Protein AF-A0A0C2FHH3-F1 (afdb_monomer_lite)

Structure (mmCIF, N/CA/C/O backbone):
data_AF-A0A0C2FHH3-F1
#
_entry.id   AF-A0A0C2FHH3-F1
#
loop_
_atom_site.group_PDB
_atom_site.id
_atom_site.type_symbol
_atom_site.label_atom_id
_atom_site.label_alt_id
_atom_site.label_comp_id
_atom_site.label_asym_id
_atom_site.label_entity_id
_atom_site.label_seq_id
_atom_site.pdbx_PDB_ins_code
_atom_site.Cartn_x
_atom_site.Cartn_y
_atom_site.Cartn_z
_atom_site.occupancy
_atom_site.B_iso_or_equiv
_atom_site.auth_seq_id
_atom_site.auth_comp_id
_atom_site.auth_asym_id
_atom_site.auth_atom_id
_atom_site.pdbx_PDB_model_num
ATOM 1 N N . ALA A 1 1 ? -2.460 -7.666 -17.125 1.00 63.12 1 ALA A N 1
ATOM 2 C CA . ALA A 1 1 ? -2.654 -6.306 -17.675 1.00 63.12 1 ALA A CA 1
ATOM 3 C C . ALA A 1 1 ? -3.692 -5.493 -16.889 1.00 63.12 1 ALA A C 1
ATOM 5 O O . ALA A 1 1 ? -3.310 -4.501 -16.282 1.00 63.12 1 ALA A O 1
ATOM 6 N N . GLU A 1 2 ? -4.967 -5.905 -16.831 1.00 76.31 2 GLU A N 1
ATOM 7 C CA . GLU A 1 2 ? -6.046 -5.117 -16.193 1.00 76.31 2 GLU A CA 1
ATOM 8 C C . GLU A 1 2 ? -5.811 -4.835 -14.695 1.00 76.31 2 GLU A C 1
ATOM 10 O O . GLU A 1 2 ? -5.775 -3.676 -14.295 1.00 76.31 2 GLU A O 1
ATOM 15 N N . ARG A 1 3 ? -5.520 -5.860 -13.879 1.00 78.50 3 ARG A N 1
ATOM 16 C CA . ARG A 1 3 ? -5.240 -5.684 -12.435 1.00 78.50 3 ARG A CA 1
ATOM 17 C C . ARG A 1 3 ? -4.043 -4.775 -12.152 1.00 78.50 3 ARG A C 1
ATOM 19 O O . ARG A 1 3 ? -4.107 -3.924 -11.272 1.00 78.50 3 ARG A O 1
ATOM 26 N N . THR A 1 4 ? -2.960 -4.931 -12.910 1.00 84.81 4 THR A N 1
ATOM 27 C CA . THR A 1 4 ? -1.774 -4.068 -12.816 1.00 84.81 4 THR A CA 1
ATOM 28 C C . THR A 1 4 ? -2.134 -2.607 -13.089 1.00 84.81 4 THR A C 1
ATOM 30 O O . THR A 1 4 ? -1.687 -1.713 -12.372 1.00 84.81 4 THR A O 1
ATOM 33 N N . SER A 1 5 ? -2.995 -2.368 -14.084 1.00 85.69 5 SER A N 1
ATOM 34 C CA . SER A 1 5 ? -3.532 -1.039 -14.380 1.00 85.69 5 SER A CA 1
ATOM 35 C C . SER A 1 5 ? -4.380 -0.500 -13.227 1.00 85.69 5 SER A C 1
ATOM 37 O O . SER A 1 5 ? -4.249 0.672 -12.871 1.00 85.69 5 SER A O 1
ATOM 39 N N . THR A 1 6 ? -5.212 -1.337 -12.600 1.00 90.75 6 THR A N 1
ATOM 40 C CA . THR A 1 6 ? -6.004 -0.955 -11.422 1.00 90.75 6 THR A CA 1
ATOM 41 C C . THR A 1 6 ? -5.113 -0.550 -10.249 1.00 90.75 6 THR A C 1
ATOM 43 O O . THR A 1 6 ? -5.300 0.536 -9.708 1.00 90.75 6 THR A O 1
ATOM 46 N N . LEU A 1 7 ? -4.115 -1.365 -9.888 1.00 93.94 7 LEU A N 1
ATOM 47 C CA . LEU A 1 7 ? -3.196 -1.065 -8.780 1.00 93.94 7 LEU A CA 1
ATOM 48 C C . LEU A 1 7 ? -2.422 0.230 -9.019 1.00 93.94 7 LEU A C 1
ATOM 50 O O . LEU A 1 7 ? -2.332 1.071 -8.128 1.00 93.94 7 LEU A O 1
ATOM 54 N N . LYS A 1 8 ? -1.921 0.426 -10.243 1.00 94.12 8 LYS A N 1
ATOM 55 C CA . LYS A 1 8 ? -1.264 1.677 -10.619 1.00 94.12 8 LYS A CA 1
ATOM 56 C C . LYS A 1 8 ? -2.208 2.871 -10.486 1.00 94.12 8 LYS A C 1
ATOM 58 O O . LYS A 1 8 ? -1.829 3.879 -9.908 1.00 94.12 8 LYS A O 1
ATOM 63 N N . THR A 1 9 ? -3.448 2.738 -10.951 1.00 94.81 9 THR A N 1
ATOM 64 C CA . THR A 1 9 ? -4.459 3.799 -10.830 1.00 94.81 9 THR A CA 1
ATOM 65 C C . THR A 1 9 ? -4.748 4.139 -9.365 1.00 94.81 9 THR A C 1
ATOM 67 O O . THR A 1 9 ? -4.950 5.305 -9.031 1.00 94.81 9 THR A O 1
ATOM 70 N N . VAL A 1 10 ? -4.767 3.142 -8.473 1.00 95.62 10 VAL A N 1
ATOM 71 C CA . VAL A 1 10 ? -4.926 3.363 -7.029 1.00 95.62 10 VAL A CA 1
ATOM 72 C C . VAL A 1 10 ? -3.739 4.145 -6.460 1.00 95.62 10 VAL A C 1
ATOM 74 O O . VAL A 1 10 ? -3.964 5.137 -5.769 1.00 95.62 10 VAL A O 1
ATOM 77 N N . GLU A 1 11 ? -2.502 3.764 -6.788 1.00 95.25 11 GLU A N 1
ATOM 78 C CA . GLU A 1 11 ? -1.300 4.498 -6.361 1.00 95.25 11 GLU A CA 1
ATOM 79 C C . GLU A 1 11 ? -1.257 5.928 -6.915 1.00 95.25 11 GLU A C 1
ATOM 81 O O . GLU A 1 11 ? -0.958 6.863 -6.176 1.00 95.25 11 GLU A O 1
ATOM 86 N N . ASP A 1 12 ? -1.634 6.131 -8.180 1.00 94.06 12 ASP A N 1
ATOM 87 C CA . ASP A 1 12 ? -1.688 7.458 -8.804 1.00 94.06 12 ASP A CA 1
ATOM 88 C C . ASP A 1 12 ? -2.724 8.363 -8.102 1.00 94.06 12 ASP A C 1
ATOM 90 O O . ASP A 1 12 ? -2.480 9.549 -7.860 1.00 94.06 12 ASP A O 1
ATOM 94 N N . ARG A 1 13 ? -3.884 7.808 -7.715 1.00 95.12 13 ARG A N 1
ATOM 95 C CA . ARG A 1 13 ? -4.902 8.527 -6.923 1.00 95.12 13 ARG A CA 1
ATOM 96 C C . ARG A 1 13 ? -4.419 8.811 -5.508 1.00 95.12 13 ARG A C 1
ATOM 98 O O . ARG A 1 13 ? -4.682 9.896 -4.993 1.00 95.12 13 ARG A O 1
ATOM 105 N N . LEU A 1 14 ? -3.721 7.865 -4.885 1.00 94.81 14 LEU A N 1
ATOM 106 C CA . LEU A 1 14 ? -3.147 8.043 -3.556 1.00 94.81 14 LEU A CA 1
ATOM 107 C C . LEU A 1 14 ? -2.087 9.151 -3.564 1.00 94.81 14 LEU A C 1
ATOM 109 O O . LEU A 1 14 ? -2.093 10.004 -2.682 1.00 94.81 14 LEU A O 1
ATOM 113 N N . ASP A 1 15 ? -1.219 9.183 -4.576 1.00 92.56 15 ASP A N 1
ATOM 114 C CA . ASP A 1 15 ? -0.215 10.234 -4.754 1.00 92.56 15 ASP A CA 1
ATOM 115 C C . ASP A 1 15 ? -0.856 11.604 -5.003 1.00 92.56 15 ASP A C 1
ATOM 117 O O . ASP A 1 15 ? -0.445 12.598 -4.402 1.00 92.56 15 ASP A O 1
ATOM 121 N N . 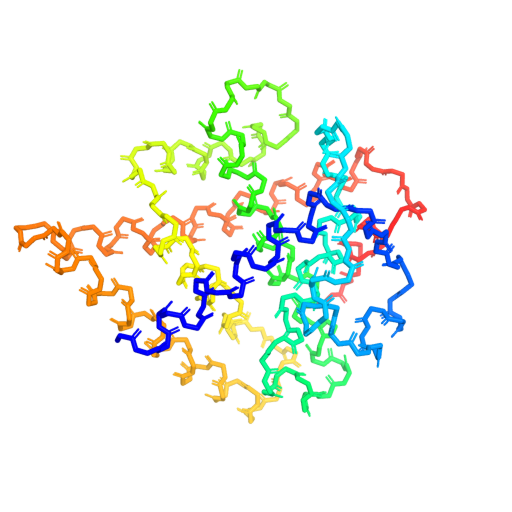ARG A 1 16 ? -1.939 11.659 -5.791 1.00 92.25 16 ARG A N 1
ATOM 122 C CA . ARG A 1 16 ? -2.747 12.878 -5.947 1.00 92.25 16 ARG A CA 1
ATOM 123 C C . ARG A 1 16 ? -3.299 13.360 -4.609 1.00 92.25 16 ARG A C 1
ATOM 125 O O . ARG A 1 16 ? -3.120 14.526 -4.273 1.00 92.25 16 ARG A O 1
ATOM 132 N N . VAL A 1 17 ? -3.950 12.480 -3.846 1.00 93.56 17 VAL A N 1
ATOM 133 C CA . VAL A 1 17 ? -4.554 12.832 -2.552 1.00 93.56 17 VAL A CA 1
ATOM 134 C C . VAL A 1 17 ? -3.487 13.267 -1.543 1.00 93.56 17 VAL A C 1
ATOM 136 O O . VAL A 1 17 ? -3.681 14.276 -0.864 1.00 93.56 17 VAL A O 1
ATOM 139 N N . ARG A 1 18 ? -2.335 12.589 -1.498 1.00 92.56 18 ARG A N 1
ATOM 140 C CA . ARG A 1 18 ? -1.186 12.952 -0.649 1.00 92.56 18 ARG A CA 1
ATOM 141 C C . ARG A 1 18 ? -0.698 14.379 -0.913 1.00 92.56 18 ARG A C 1
ATOM 143 O O . ARG A 1 18 ? -0.398 15.113 0.023 1.00 92.56 18 ARG A O 1
ATOM 150 N N . ASN A 1 19 ? -0.683 14.792 -2.178 1.00 90.88 19 ASN A N 1
ATOM 151 C CA . ASN A 1 19 ? -0.237 16.118 -2.612 1.00 90.88 19 ASN A CA 1
ATOM 152 C C . ASN A 1 19 ? -1.383 17.149 -2.724 1.00 90.88 19 ASN A C 1
ATOM 154 O O . ASN A 1 19 ? -1.244 18.177 -3.394 1.00 90.88 19 ASN A O 1
ATOM 158 N N . SER A 1 20 ? -2.524 16.894 -2.077 1.00 91.94 20 SER A N 1
ATOM 159 C CA . SER A 1 20 ? -3.736 17.716 -2.176 1.00 91.94 20 SER A CA 1
ATOM 160 C C . SER A 1 20 ? -4.150 18.347 -0.848 1.00 91.94 20 SER A C 1
ATOM 162 O O . SER A 1 20 ? -3.601 18.046 0.206 1.00 91.94 20 SER A O 1
ATOM 164 N N . THR A 1 21 ? -5.150 19.222 -0.871 1.00 90.50 21 THR A N 1
ATOM 165 C CA . THR A 1 21 ? -5.761 19.856 0.307 1.00 90.50 21 THR A CA 1
ATOM 166 C C . THR A 1 21 ? -6.479 18.884 1.244 1.00 90.50 21 THR A C 1
ATOM 168 O O . THR A 1 21 ? -6.967 19.310 2.290 1.00 90.50 21 THR A O 1
ATOM 171 N N . TYR A 1 22 ? -6.520 17.588 0.922 1.00 90.44 22 TYR A N 1
ATOM 172 C CA . TYR A 1 22 ? -7.003 16.564 1.837 1.00 90.44 22 TYR A CA 1
ATOM 173 C C . TYR A 1 22 ? -6.226 16.580 3.159 1.00 90.44 22 TYR A C 1
ATOM 175 O O . TYR A 1 22 ? -4.995 16.629 3.178 1.00 90.44 22 TYR A O 1
ATOM 183 N N . LEU A 1 23 ? -6.967 16.522 4.264 1.00 88.88 23 LEU A N 1
ATOM 184 C CA . LEU A 1 23 ? -6.441 16.343 5.611 1.00 88.88 23 LEU A CA 1
ATOM 185 C C . LEU A 1 23 ? -7.004 15.026 6.153 1.00 88.88 23 LEU A C 1
ATOM 187 O O . LEU A 1 23 ? -8.217 14.946 6.379 1.00 88.88 23 LEU A O 1
ATOM 191 N N . PRO A 1 24 ? -6.171 13.985 6.319 1.00 88.25 24 PRO A N 1
ATOM 192 C CA . PRO A 1 24 ? -6.648 12.712 6.825 1.00 88.25 24 PRO A CA 1
ATOM 193 C C . PRO A 1 24 ? -7.158 12.843 8.258 1.00 88.25 24 PRO A C 1
ATOM 195 O O . PRO A 1 24 ? -6.596 13.561 9.085 1.00 88.25 24 PRO A O 1
ATOM 198 N N . THR A 1 25 ? -8.223 12.105 8.562 1.00 88.88 25 THR A N 1
ATOM 199 C CA . THR A 1 25 ? -8.629 11.905 9.953 1.00 88.88 25 THR A CA 1
ATOM 200 C C . THR A 1 25 ? -7.588 11.050 10.675 1.00 88.88 25 THR A C 1
ATOM 202 O O . THR A 1 25 ? -7.018 10.124 10.095 1.00 88.88 25 THR A O 1
ATOM 205 N N . LEU A 1 26 ? -7.344 11.379 11.942 1.00 89.56 26 LEU A N 1
ATOM 206 C CA . LEU A 1 26 ? -6.486 10.619 12.857 1.00 89.56 26 LEU A CA 1
ATOM 207 C C . LEU A 1 26 ? -7.315 9.799 13.857 1.00 89.56 26 LEU A C 1
ATOM 209 O O . LEU A 1 26 ? -6.784 9.179 14.775 1.00 89.56 26 LEU A O 1
ATOM 213 N N . ASN A 1 27 ? -8.641 9.812 13.702 1.00 89.19 27 ASN A N 1
ATOM 214 C CA . ASN A 1 27 ? -9.543 8.989 14.487 1.00 89.19 27 ASN A CA 1
ATOM 215 C C . ASN A 1 27 ? -9.655 7.600 13.845 1.00 89.19 27 ASN A C 1
ATOM 217 O O . ASN A 1 27 ? -10.119 7.467 12.716 1.00 89.19 27 ASN A O 1
ATOM 221 N N . LEU A 1 28 ? -9.266 6.561 14.583 1.00 85.50 28 LEU A N 1
ATOM 222 C CA . LEU A 1 28 ? -9.239 5.176 14.104 1.00 85.50 28 LEU A CA 1
ATOM 223 C C . LEU A 1 28 ? -10.598 4.670 13.590 1.00 85.50 28 LEU A C 1
ATOM 225 O O . LEU A 1 28 ? -10.655 3.968 12.582 1.00 85.50 28 LEU A O 1
ATOM 229 N N . ILE A 1 29 ? -11.696 5.039 14.256 1.00 85.94 29 ILE A N 1
ATOM 230 C CA . ILE A 1 29 ? -13.044 4.629 13.844 1.00 85.94 29 ILE A CA 1
ATOM 231 C C . ILE A 1 29 ? -13.401 5.307 12.524 1.00 85.94 29 ILE A C 1
ATOM 233 O O . ILE A 1 29 ? -13.852 4.637 11.597 1.00 85.94 29 ILE A O 1
ATOM 237 N N . ASP A 1 30 ? -13.154 6.611 12.399 1.00 89.69 30 ASP A N 1
ATOM 238 C CA . ASP A 1 30 ? -13.369 7.335 11.145 1.00 89.69 30 ASP A CA 1
ATOM 239 C C . ASP A 1 30 ? -12.512 6.762 10.009 1.00 89.69 30 ASP A C 1
ATOM 241 O O . ASP A 1 30 ? -13.008 6.569 8.897 1.00 89.69 30 ASP A O 1
ATOM 245 N N . ILE A 1 31 ? -11.243 6.446 10.295 1.00 88.44 31 ILE A N 1
ATOM 246 C CA . ILE A 1 31 ? -10.331 5.804 9.346 1.00 88.44 31 ILE A CA 1
ATOM 247 C C . ILE A 1 31 ? -10.917 4.481 8.858 1.00 88.44 31 ILE A C 1
ATOM 249 O O . ILE A 1 31 ? -10.769 4.179 7.688 1.00 88.44 31 ILE A O 1
ATOM 253 N N . LEU A 1 32 ? -11.607 3.701 9.686 1.00 86.62 32 LEU A N 1
ATOM 254 C CA . LEU A 1 32 ? -12.127 2.389 9.283 1.00 86.62 32 LEU A CA 1
ATOM 255 C C . LEU A 1 32 ? -13.537 2.419 8.684 1.00 86.62 32 LEU A C 1
ATOM 257 O O . LEU A 1 32 ? -13.894 1.512 7.933 1.00 86.62 32 LEU A O 1
ATOM 261 N N . THR A 1 33 ? -14.337 3.434 9.006 1.00 86.06 33 THR A N 1
ATOM 262 C CA . THR A 1 33 ? -15.779 3.448 8.698 1.00 86.06 33 THR A CA 1
ATOM 263 C C . THR A 1 33 ? -16.182 4.467 7.641 1.00 86.06 33 THR A C 1
ATOM 265 O O . THR A 1 33 ? -17.187 4.265 6.959 1.00 86.06 33 THR A O 1
ATOM 268 N N . ARG A 1 34 ? -15.418 5.553 7.457 1.00 90.69 34 ARG A N 1
ATOM 269 C CA . ARG A 1 34 ? -15.745 6.552 6.433 1.00 90.69 34 ARG A CA 1
ATOM 270 C C . ARG A 1 34 ? -15.512 6.004 5.021 1.00 90.69 34 ARG A C 1
ATOM 272 O O . ARG A 1 34 ? -14.562 5.235 4.828 1.00 90.69 34 ARG A O 1
ATOM 279 N N . PRO A 1 35 ? -16.309 6.450 4.029 1.00 91.12 35 PRO A N 1
ATOM 280 C CA . PRO A 1 35 ? -16.093 6.113 2.624 1.00 91.12 35 PRO A CA 1
ATOM 281 C C . PRO A 1 35 ? -14.656 6.383 2.169 1.00 91.12 35 PRO A C 1
ATOM 283 O O . PRO A 1 35 ? -14.006 7.304 2.664 1.00 91.12 35 PRO A O 1
ATOM 286 N N . CYS A 1 36 ? -14.179 5.583 1.214 1.00 93.88 36 CYS A N 1
ATOM 287 C CA . CYS A 1 36 ? -12.829 5.703 0.674 1.00 93.88 36 CYS A CA 1
ATOM 288 C C . CYS A 1 36 ? -12.651 7.052 -0.029 1.00 93.88 36 CYS A C 1
ATOM 290 O O . CYS A 1 36 ? -13.348 7.358 -0.997 1.00 93.88 36 CYS A O 1
ATOM 292 N N . VAL A 1 37 ? -11.683 7.849 0.413 1.00 94.06 37 VAL A N 1
ATOM 293 C CA . VAL A 1 37 ? -11.446 9.175 -0.180 1.00 94.06 37 VAL A CA 1
ATOM 294 C C . VAL A 1 37 ? -10.875 9.081 -1.587 1.00 94.06 37 VAL A C 1
ATOM 296 O O . VAL A 1 37 ? -11.098 9.978 -2.399 1.00 94.06 37 VAL A O 1
ATOM 299 N N . LEU A 1 38 ? -10.194 7.973 -1.910 1.00 94.00 38 LEU A N 1
ATOM 300 C CA . LEU A 1 38 ? -9.639 7.768 -3.242 1.00 94.00 38 LEU A CA 1
ATOM 301 C C . LEU A 1 38 ? -10.750 7.753 -4.288 1.00 94.00 38 LEU A C 1
ATOM 303 O O . LEU A 1 38 ? -10.539 8.326 -5.354 1.00 94.00 38 LEU A O 1
ATOM 307 N N . GLU A 1 39 ? -11.947 7.238 -3.965 1.00 91.00 39 GLU A N 1
ATOM 308 C CA . GLU A 1 39 ? -13.137 7.255 -4.837 1.00 91.00 39 GLU A CA 1
ATOM 309 C C . GLU A 1 39 ? -13.494 8.661 -5.337 1.00 91.00 39 GLU A C 1
ATOM 311 O O . GLU A 1 39 ? -13.973 8.803 -6.457 1.00 91.00 39 GLU A O 1
ATOM 316 N N . ASN A 1 40 ? -13.167 9.695 -4.559 1.00 90.25 40 ASN A N 1
ATOM 317 C CA . ASN A 1 40 ? -13.436 11.096 -4.863 1.00 90.25 40 ASN A CA 1
ATOM 318 C C . ASN A 1 40 ? -12.151 11.944 -4.929 1.00 90.25 40 ASN A C 1
ATOM 320 O O . ASN A 1 40 ? -12.198 13.142 -4.648 1.00 90.25 40 ASN A O 1
ATOM 324 N N . ALA A 1 41 ? -11.015 11.343 -5.309 1.00 89.94 41 ALA A N 1
ATOM 325 C CA . ALA A 1 41 ? -9.705 12.006 -5.353 1.00 89.94 41 ALA A CA 1
ATOM 326 C C . ALA A 1 41 ? -9.705 13.335 -6.140 1.00 89.94 41 ALA A C 1
ATOM 328 O O . ALA A 1 41 ? -8.969 14.254 -5.792 1.00 89.94 41 ALA A O 1
ATOM 329 N N . ASP A 1 42 ? -10.561 13.461 -7.157 1.00 88.62 42 ASP A N 1
ATOM 330 C CA . ASP A 1 42 ? -10.658 14.648 -8.020 1.00 88.62 42 ASP A CA 1
ATOM 331 C C . ASP A 1 42 ? -11.262 15.877 -7.329 1.00 88.62 42 ASP A C 1
ATOM 333 O O . ASP A 1 42 ? -11.156 16.989 -7.841 1.00 88.62 42 ASP A O 1
ATOM 337 N N . ARG A 1 43 ? -11.891 15.703 -6.159 1.00 91.00 43 ARG A N 1
ATOM 338 C CA . ARG A 1 43 ? -12.458 16.816 -5.383 1.00 91.00 43 ARG A CA 1
ATOM 339 C C . ARG A 1 43 ? -11.402 17.603 -4.613 1.00 91.00 43 ARG A C 1
ATOM 341 O O . ARG A 1 43 ? -11.695 18.706 -4.155 1.00 91.00 43 ARG A O 1
ATOM 348 N N . TYR A 1 44 ? -10.206 17.045 -4.440 1.00 89.38 44 TYR A N 1
ATOM 349 C CA . TYR A 1 44 ? -9.147 17.680 -3.669 1.00 89.38 44 TYR A CA 1
ATOM 350 C C . TYR A 1 44 ? -8.223 18.481 -4.579 1.00 89.38 44 TYR A C 1
ATOM 352 O O . TYR A 1 44 ? -7.711 17.990 -5.584 1.00 89.38 44 TYR A O 1
ATOM 360 N N . THR A 1 45 ? -7.997 19.736 -4.210 1.00 89.94 45 THR A N 1
ATOM 361 C CA . THR A 1 45 ? -7.130 20.640 -4.967 1.00 89.94 45 THR A CA 1
ATOM 362 C C . THR A 1 45 ? -5.658 20.387 -4.637 1.00 89.94 45 THR A C 1
ATOM 364 O O . THR A 1 45 ? -5.350 20.082 -3.485 1.00 89.94 45 THR A O 1
ATOM 367 N N . PRO A 1 46 ? -4.722 20.524 -5.593 1.00 88.56 46 PRO A N 1
ATOM 368 C CA . PRO A 1 46 ? -3.292 20.415 -5.306 1.00 88.56 46 PRO A CA 1
ATOM 369 C C . PRO A 1 46 ? -2.842 21.430 -4.244 1.00 88.56 46 PRO A C 1
ATOM 371 O O . PRO A 1 46 ? -3.276 22.585 -4.265 1.00 88.56 46 PRO A O 1
ATOM 374 N N . ARG A 1 47 ? -1.957 21.026 -3.322 1.00 84.56 47 ARG A N 1
ATOM 375 C CA . ARG A 1 47 ? -1.320 21.972 -2.387 1.00 84.56 47 ARG A CA 1
ATOM 376 C C . ARG A 1 47 ? -0.317 22.854 -3.131 1.00 84.56 47 ARG A C 1
ATOM 378 O O . ARG A 1 47 ? 0.334 22.421 -4.075 1.00 84.56 47 ARG A O 1
ATOM 385 N N . GLN A 1 48 ? -0.162 24.091 -2.659 1.00 73.06 48 GLN A N 1
ATOM 386 C CA . GLN A 1 48 ? 0.789 25.058 -3.224 1.00 73.06 48 GLN A CA 1
ATOM 387 C C . GLN A 1 48 ? 2.253 24.755 -2.861 1.00 73.06 48 GLN A C 1
ATOM 389 O O . GLN A 1 48 ? 3.155 25.260 -3.522 1.00 73.06 48 GLN A O 1
ATOM 394 N N . CYS A 1 49 ? 2.502 23.944 -1.827 1.00 67.81 49 CYS A N 1
ATOM 395 C CA . CYS A 1 49 ? 3.844 23.577 -1.381 1.00 67.81 49 CYS A CA 1
ATOM 396 C C . CYS A 1 49 ? 3.905 22.088 -1.025 1.00 67.81 49 CYS A C 1
ATOM 398 O O . CYS A 1 49 ? 2.970 21.554 -0.419 1.00 67.81 49 CYS A O 1
ATOM 400 N N . ALA A 1 50 ? 5.011 21.437 -1.388 1.00 65.62 50 ALA A N 1
ATOM 401 C CA . ALA A 1 50 ? 5.303 20.072 -0.979 1.00 65.62 50 ALA A CA 1
ATOM 402 C C . ALA A 1 50 ? 5.708 20.073 0.501 1.00 65.62 50 ALA A C 1
ATOM 404 O O . ALA A 1 50 ? 6.720 20.663 0.876 1.00 65.62 50 ALA A O 1
ATOM 405 N N . ILE A 1 51 ? 4.900 19.429 1.338 1.00 69.69 51 ILE A N 1
ATOM 406 C CA . ILE A 1 51 ? 5.188 19.224 2.759 1.00 69.69 51 ILE A CA 1
ATOM 407 C C . ILE A 1 51 ? 5.526 17.746 2.928 1.00 69.69 51 ILE A C 1
ATOM 409 O O . ILE A 1 51 ? 4.820 16.897 2.381 1.00 69.69 51 ILE A O 1
ATOM 413 N N . ASP A 1 52 ? 6.596 17.439 3.664 1.00 78.06 52 ASP A N 1
ATOM 414 C CA . ASP A 1 52 ? 6.905 16.055 4.025 1.00 78.06 52 ASP A CA 1
ATOM 415 C C . ASP A 1 52 ? 5.740 15.481 4.841 1.00 78.06 52 ASP A C 1
ATOM 417 O O . ASP A 1 52 ? 5.388 16.007 5.897 1.00 78.06 52 ASP A O 1
ATOM 421 N N . THR A 1 53 ? 5.103 14.435 4.315 1.00 85.69 53 THR A N 1
ATOM 422 C CA . THR A 1 53 ? 3.933 13.809 4.935 1.00 85.69 53 THR A CA 1
ATOM 423 C C . THR A 1 53 ? 4.329 13.232 6.291 1.00 85.69 53 THR A C 1
ATOM 425 O O . THR A 1 53 ? 5.261 12.432 6.377 1.00 85.69 53 THR A O 1
ATOM 428 N N . SER A 1 54 ? 3.648 13.611 7.366 1.00 91.19 54 SER A N 1
ATOM 429 C CA . SER A 1 54 ? 3.925 13.029 8.685 1.00 91.19 54 SER A CA 1
ATOM 430 C C . SER A 1 54 ? 3.612 11.525 8.713 1.00 91.19 54 SER A C 1
ATOM 432 O O . SER A 1 54 ? 2.898 11.010 7.853 1.00 91.19 54 SER A O 1
ATOM 434 N N . TRP A 1 55 ? 4.119 10.796 9.712 1.00 92.50 55 TRP A N 1
ATOM 435 C CA . TRP A 1 55 ? 3.765 9.378 9.880 1.00 92.50 55 TRP A CA 1
ATOM 436 C C . TRP A 1 55 ? 2.266 9.169 10.112 1.00 92.50 55 TRP A C 1
ATOM 438 O O . TRP A 1 55 ? 1.702 8.222 9.572 1.00 92.50 55 TRP A O 1
ATOM 448 N N . ASP A 1 56 ? 1.628 10.080 10.849 1.00 92.38 56 ASP A N 1
ATOM 449 C CA . ASP A 1 56 ? 0.187 10.055 11.106 1.00 92.38 56 ASP A CA 1
ATOM 450 C C . ASP A 1 56 ? -0.604 10.194 9.803 1.00 92.38 56 ASP A C 1
ATOM 452 O O . ASP A 1 56 ? -1.490 9.389 9.519 1.00 92.38 56 ASP A O 1
ATOM 456 N N . GLU A 1 57 ? -0.239 11.174 8.973 1.00 92.50 57 GLU A N 1
ATOM 457 C CA . GLU A 1 57 ? -0.859 11.357 7.663 1.00 92.50 57 GLU A CA 1
ATOM 458 C C . GLU A 1 57 ? -0.601 10.162 6.738 1.00 92.50 57 GLU A C 1
ATOM 460 O O . GLU A 1 57 ? -1.530 9.691 6.083 1.00 92.50 57 GLU A O 1
ATOM 465 N N . GLU A 1 58 ? 0.632 9.649 6.690 1.00 93.69 58 GLU A N 1
ATOM 466 C CA . GLU A 1 58 ? 0.984 8.542 5.800 1.00 93.69 58 GLU A CA 1
ATOM 467 C C . GLU A 1 58 ? 0.247 7.258 6.194 1.00 93.69 58 GLU A C 1
ATOM 469 O O . GLU A 1 58 ? -0.312 6.591 5.327 1.00 93.69 58 GLU A O 1
ATOM 474 N N . LEU A 1 59 ? 0.161 6.934 7.487 1.00 92.50 59 LEU A N 1
ATOM 475 C CA . LEU A 1 59 ? -0.567 5.754 7.953 1.00 92.50 59 LEU A CA 1
ATOM 476 C C . LEU A 1 59 ? -2.066 5.853 7.629 1.00 92.50 59 LEU A C 1
ATOM 478 O O . LEU A 1 59 ? -2.663 4.882 7.155 1.00 92.50 59 LEU A O 1
ATOM 482 N N . SER A 1 60 ? -2.669 7.033 7.805 1.00 92.88 60 SER A N 1
ATOM 483 C CA . SER A 1 60 ? -4.061 7.268 7.412 1.00 92.88 60 SER A CA 1
ATOM 484 C C . SER A 1 60 ? -4.270 7.168 5.897 1.00 92.88 60 SER A C 1
ATOM 486 O O . SER A 1 60 ? -5.280 6.624 5.455 1.00 92.88 60 SER A O 1
ATOM 488 N N . LEU A 1 61 ? -3.323 7.634 5.079 1.00 94.12 61 LEU A N 1
ATOM 489 C CA . LEU A 1 61 ? -3.374 7.470 3.622 1.00 94.12 61 LEU A CA 1
ATOM 490 C C . LEU A 1 61 ? -3.306 5.991 3.213 1.00 94.12 61 LEU A C 1
ATOM 492 O O . LEU A 1 61 ? -4.059 5.564 2.338 1.00 94.12 61 LEU A O 1
ATOM 496 N N . GLN A 1 62 ? -2.475 5.184 3.876 1.00 94.62 62 GLN A N 1
ATOM 497 C CA . GLN A 1 62 ? -2.424 3.740 3.617 1.00 94.62 62 GLN A CA 1
ATOM 498 C C . GLN A 1 62 ? -3.727 3.026 4.008 1.00 94.62 62 GLN A C 1
ATOM 500 O O . GLN A 1 62 ? -4.142 2.074 3.346 1.00 94.62 62 GLN A O 1
ATOM 505 N N . ALA A 1 63 ? -4.449 3.516 5.015 1.00 94.06 63 ALA A N 1
ATOM 506 C CA . ALA A 1 63 ? -5.791 3.016 5.301 1.00 94.06 63 ALA A CA 1
ATOM 507 C C . ALA A 1 63 ? -6.796 3.349 4.181 1.00 94.06 63 ALA A C 1
ATOM 509 O O . ALA A 1 63 ? -7.653 2.530 3.850 1.00 94.06 63 ALA A O 1
ATOM 510 N N . GLU A 1 64 ? -6.676 4.514 3.540 1.00 94.94 64 GLU A N 1
ATOM 511 C CA . GLU A 1 64 ? -7.493 4.858 2.370 1.00 94.94 64 GLU A CA 1
ATOM 512 C C . GLU A 1 64 ? -7.166 3.983 1.151 1.00 94.94 64 GLU A C 1
ATOM 514 O O . GLU A 1 64 ? -8.080 3.596 0.419 1.00 94.94 64 GLU A O 1
ATOM 519 N N . TYR A 1 65 ? -5.896 3.597 0.976 1.00 95.38 65 TYR A N 1
ATOM 520 C CA . TYR A 1 65 ? -5.490 2.573 0.007 1.00 95.38 65 TYR A CA 1
ATOM 521 C C . TYR A 1 65 ? -6.175 1.233 0.294 1.00 95.38 65 TYR A C 1
ATOM 523 O O . TYR A 1 65 ? -6.799 0.657 -0.599 1.00 95.38 65 TYR A O 1
ATOM 531 N N . ALA A 1 66 ? -6.131 0.762 1.544 1.00 95.12 66 ALA A N 1
ATOM 532 C CA . ALA A 1 66 ? -6.742 -0.502 1.959 1.00 95.12 66 ALA A CA 1
ATOM 533 C C . ALA A 1 66 ? -8.237 -0.561 1.633 1.00 95.12 66 ALA A C 1
ATOM 535 O O . ALA A 1 66 ? -8.746 -1.567 1.137 1.00 95.12 66 ALA A O 1
ATOM 536 N N . LYS A 1 67 ? -8.946 0.556 1.821 1.00 94.81 67 LYS A N 1
ATOM 537 C CA . LYS A 1 67 ? -10.361 0.662 1.464 1.00 94.81 67 LYS A CA 1
ATOM 538 C C . LYS A 1 67 ? -10.634 0.487 -0.020 1.00 94.81 67 LYS A C 1
ATOM 540 O O . LYS A 1 67 ? -11.792 0.321 -0.360 1.00 94.81 67 LYS A O 1
ATOM 545 N N . THR A 1 68 ? -9.672 0.524 -0.933 1.00 94.62 68 THR A N 1
ATOM 546 C CA . THR A 1 68 ? -9.962 0.258 -2.357 1.00 94.62 68 THR A CA 1
ATOM 547 C C . THR A 1 68 ? -10.266 -1.212 -2.641 1.00 94.62 68 THR A C 1
ATOM 549 O O . THR A 1 68 ? -10.880 -1.523 -3.659 1.00 94.62 68 THR A O 1
ATOM 552 N N . PHE A 1 69 ? -9.924 -2.106 -1.713 1.00 93.62 69 PHE A N 1
ATOM 553 C CA . PHE A 1 69 ? -10.124 -3.539 -1.856 1.00 93.62 69 PHE A CA 1
ATOM 554 C C . PHE A 1 69 ? -11.448 -3.970 -1.223 1.00 93.62 69 PHE A C 1
ATOM 556 O O . PHE A 1 69 ? -11.688 -3.750 -0.035 1.00 93.62 69 PHE A O 1
ATOM 563 N N . GLN A 1 70 ? -12.312 -4.619 -2.007 1.00 92.94 70 GLN A N 1
ATOM 564 C CA . GLN A 1 70 ? -13.619 -5.085 -1.531 1.00 92.94 70 GLN A CA 1
ATOM 565 C C . GLN A 1 70 ? -13.489 -6.054 -0.350 1.00 92.94 70 GLN A C 1
ATOM 567 O O . GLN A 1 70 ? -14.166 -5.880 0.661 1.00 92.94 70 GLN A O 1
ATOM 572 N N . TRP A 1 71 ? -12.560 -7.009 -0.433 1.00 93.50 71 TRP A N 1
ATOM 573 C CA . TRP A 1 71 ? -12.308 -7.962 0.648 1.00 93.50 71 TRP A CA 1
ATOM 574 C C . TRP A 1 71 ? -11.899 -7.269 1.955 1.00 93.50 71 TRP A C 1
ATOM 576 O O . TRP A 1 71 ? -12.278 -7.723 3.030 1.00 93.50 71 TRP A O 1
ATOM 586 N N . PHE A 1 72 ? -11.184 -6.139 1.886 1.00 94.00 72 PHE A N 1
ATOM 587 C CA . PHE A 1 72 ? -10.846 -5.362 3.075 1.00 94.00 72 PHE A CA 1
ATOM 588 C C . PHE A 1 72 ? -12.092 -4.691 3.644 1.00 94.00 72 PHE A C 1
ATOM 590 O O . PHE A 1 72 ? -12.294 -4.725 4.850 1.00 94.00 72 PHE A O 1
ATOM 597 N N . ARG A 1 73 ? -12.970 -4.120 2.807 1.00 92.44 73 ARG A N 1
ATOM 598 C CA . ARG A 1 73 ? -14.227 -3.494 3.267 1.00 92.44 73 ARG A CA 1
ATOM 599 C C . ARG A 1 73 ? -15.133 -4.482 3.998 1.00 92.44 73 ARG A C 1
ATOM 601 O O . ARG A 1 73 ? -15.745 -4.103 4.995 1.00 92.44 73 ARG A O 1
ATOM 608 N N . GLU A 1 74 ? -15.188 -5.722 3.527 1.00 92.25 74 GLU A N 1
ATOM 609 C CA . GLU A 1 74 ? -16.046 -6.790 4.058 1.00 92.25 74 GLU A CA 1
ATOM 610 C C . GLU A 1 74 ? -15.463 -7.502 5.288 1.00 92.25 74 GLU A C 1
ATOM 612 O O . GLU A 1 74 ? -16.175 -8.232 5.973 1.00 92.25 74 GLU A O 1
ATOM 617 N N . MET A 1 75 ? -14.184 -7.277 5.591 1.00 91.75 75 MET A N 1
ATOM 618 C CA . MET A 1 75 ? -13.491 -7.889 6.722 1.00 91.75 75 MET A CA 1
ATOM 619 C C . MET A 1 75 ? -14.032 -7.404 8.080 1.00 91.75 75 MET A C 1
ATOM 621 O O . MET A 1 75 ? -14.462 -6.249 8.225 1.00 91.75 75 MET A O 1
ATOM 625 N N . HIS A 1 76 ? -13.970 -8.278 9.091 1.00 91.00 76 HIS A N 1
ATOM 626 C CA . HIS A 1 76 ? -14.298 -7.935 10.475 1.00 91.00 76 HIS A CA 1
ATOM 627 C C . HIS A 1 76 ? -13.370 -6.842 11.020 1.00 91.00 76 HIS A C 1
ATOM 629 O O . HIS A 1 76 ? -12.236 -6.672 10.566 1.00 91.00 76 HIS A O 1
ATOM 635 N N . ILE A 1 77 ? -13.863 -6.057 11.981 1.00 88.31 77 ILE A N 1
ATOM 636 C CA . ILE A 1 77 ? -13.142 -4.875 12.467 1.00 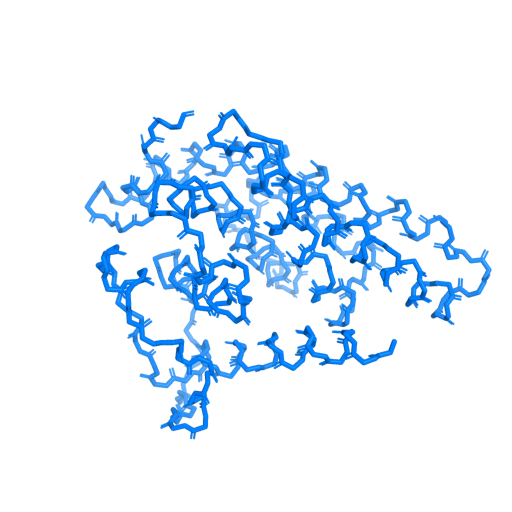88.31 77 ILE A CA 1
ATOM 637 C C . ILE A 1 77 ? -11.831 -5.256 13.163 1.00 88.31 77 ILE A C 1
ATOM 639 O O . ILE A 1 77 ? -10.825 -4.579 12.982 1.00 88.31 77 ILE A O 1
ATOM 643 N N . GLU A 1 78 ? -11.813 -6.375 13.882 1.00 87.94 78 GLU A N 1
ATOM 644 C CA . GLU A 1 78 ? -10.644 -6.910 14.578 1.00 87.94 78 GLU A CA 1
ATOM 645 C C . GLU A 1 78 ? -9.528 -7.289 13.594 1.00 87.94 78 GLU A C 1
ATOM 647 O O . GLU A 1 78 ? -8.364 -6.942 13.792 1.00 87.94 78 GLU A O 1
ATOM 652 N N . GLU A 1 79 ? -9.883 -7.929 12.480 1.00 90.62 79 GLU A N 1
ATOM 653 C CA . GLU A 1 79 ? -8.931 -8.315 11.435 1.00 90.62 79 GLU A CA 1
ATOM 654 C C . GLU A 1 79 ? -8.439 -7.089 10.636 1.00 90.62 79 GLU A C 1
ATOM 656 O O . GLU A 1 79 ? -7.255 -6.992 10.305 1.00 90.62 79 GLU A O 1
ATOM 661 N N . LYS A 1 80 ? -9.301 -6.082 10.411 1.00 90.44 80 LYS A N 1
ATOM 662 C CA . LYS A 1 80 ? -8.886 -4.782 9.843 1.00 90.44 80 LYS A CA 1
ATOM 663 C C . LYS A 1 80 ? -7.850 -4.081 10.722 1.00 90.44 80 LYS A C 1
ATOM 665 O O . LYS A 1 80 ? -6.904 -3.492 10.200 1.00 90.44 80 LYS A O 1
ATOM 670 N N . LEU A 1 81 ? -8.013 -4.145 12.046 1.00 86.06 81 LEU A N 1
ATOM 671 C CA . LEU A 1 81 ? -7.051 -3.593 13.004 1.00 86.06 81 LEU A CA 1
ATOM 672 C C . LEU A 1 81 ? -5.710 -4.333 12.949 1.00 86.06 81 LEU A C 1
ATOM 674 O O . LEU A 1 81 ? -4.663 -3.684 12.950 1.00 86.06 81 LEU A O 1
ATOM 678 N N . ALA A 1 82 ? -5.730 -5.661 12.820 1.00 86.94 82 ALA A N 1
ATOM 679 C CA . ALA A 1 82 ? -4.516 -6.450 12.622 1.00 86.94 82 ALA A CA 1
ATOM 680 C C . ALA A 1 82 ? -3.759 -6.044 11.339 1.00 86.94 82 ALA A C 1
ATOM 682 O O . ALA A 1 82 ? -2.541 -5.858 11.376 1.00 86.94 82 ALA A O 1
ATOM 683 N N . LEU A 1 83 ? -4.466 -5.808 10.223 1.00 87.75 83 LEU A N 1
ATOM 684 C CA . LEU A 1 83 ? -3.857 -5.278 8.992 1.00 87.75 83 LEU A CA 1
ATOM 685 C C . LEU A 1 83 ? -3.280 -3.865 9.169 1.00 87.75 83 LEU A C 1
ATOM 687 O O . LEU A 1 83 ? -2.195 -3.585 8.654 1.00 87.75 83 LEU A O 1
ATOM 691 N N . LEU A 1 84 ? -3.980 -2.983 9.890 1.00 80.38 84 LEU A N 1
ATOM 692 C CA . LEU A 1 84 ? -3.550 -1.601 10.131 1.00 80.38 84 LEU A CA 1
ATOM 693 C C . LEU A 1 84 ? -2.201 -1.508 10.846 1.00 80.38 84 LEU A C 1
ATOM 695 O O . LEU A 1 84 ? -1.351 -0.717 10.442 1.00 80.38 84 LEU A O 1
ATOM 699 N N . MET A 1 85 ? -1.993 -2.289 11.905 1.00 78.56 85 MET A N 1
ATOM 700 C CA . MET A 1 85 ? -0.789 -2.124 12.727 1.00 78.56 85 MET A CA 1
ATOM 701 C C . MET A 1 85 ? 0.480 -2.629 12.067 1.00 78.56 85 MET A C 1
ATOM 703 O O . MET A 1 85 ? 1.550 -2.077 12.318 1.00 78.56 85 MET A O 1
ATOM 707 N N . ASP A 1 86 ? 0.371 -3.684 11.265 1.00 84.69 86 ASP A N 1
ATOM 708 C CA . ASP A 1 86 ? 1.541 -4.284 10.646 1.00 84.69 86 ASP A CA 1
ATOM 709 C C . ASP A 1 86 ? 1.613 -3.951 9.162 1.00 84.69 86 ASP A C 1
ATOM 711 O O . ASP A 1 86 ? 2.549 -3.285 8.727 1.00 84.69 86 ASP A O 1
ATOM 715 N N . ARG A 1 87 ? 0.635 -4.385 8.360 1.00 90.50 87 ARG A N 1
ATOM 716 C CA . ARG A 1 87 ? 0.748 -4.297 6.896 1.00 90.50 87 ARG A CA 1
ATOM 717 C C . ARG A 1 87 ? 0.671 -2.860 6.406 1.00 90.50 87 ARG A C 1
ATOM 719 O O . ARG A 1 87 ? 1.502 -2.466 5.593 1.00 90.50 87 ARG A O 1
ATOM 726 N N . LEU A 1 88 ? -0.234 -2.048 6.953 1.00 90.44 88 LEU A N 1
ATOM 727 C CA . LEU A 1 88 ? -0.303 -0.630 6.583 1.00 90.44 88 LEU A CA 1
ATOM 728 C C . LEU A 1 88 ? 0.901 0.164 7.094 1.00 90.44 88 LEU A C 1
ATOM 73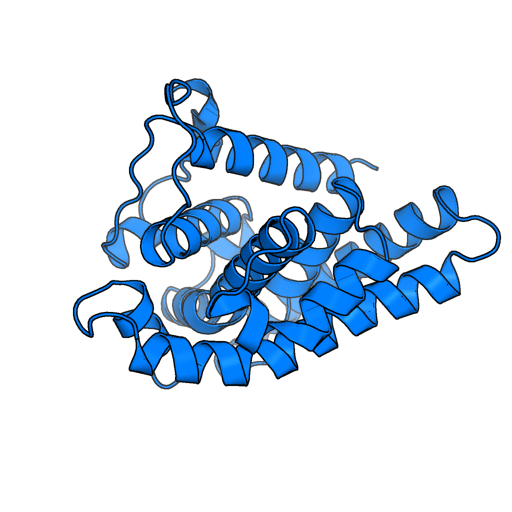0 O O . LEU A 1 88 ? 1.379 1.054 6.390 1.00 90.44 88 LEU A O 1
ATOM 734 N N . PHE A 1 89 ? 1.476 -0.216 8.238 1.00 92.44 89 PHE A N 1
ATOM 735 C CA . PHE A 1 89 ? 2.761 0.329 8.675 1.00 92.44 89 PHE A CA 1
ATOM 736 C C . PHE A 1 89 ? 3.902 -0.036 7.712 1.00 92.44 89 PHE A C 1
ATOM 738 O O . PHE A 1 89 ? 4.703 0.830 7.358 1.00 92.44 89 PHE A O 1
ATOM 745 N N . TYR A 1 90 ? 3.976 -1.283 7.244 1.00 94.38 90 TYR A N 1
ATOM 746 C CA . TYR A 1 90 ? 4.996 -1.704 6.278 1.00 94.38 90 TYR A CA 1
ATOM 747 C C . TYR A 1 90 ? 4.841 -0.982 4.941 1.00 94.38 90 TYR A C 1
ATOM 749 O O . TYR A 1 90 ? 5.836 -0.539 4.373 1.00 94.38 90 TYR A O 1
ATOM 757 N N . MET A 1 91 ? 3.612 -0.786 4.466 1.00 95.38 91 MET A N 1
ATOM 758 C CA . MET A 1 91 ? 3.342 0.011 3.268 1.00 95.38 91 MET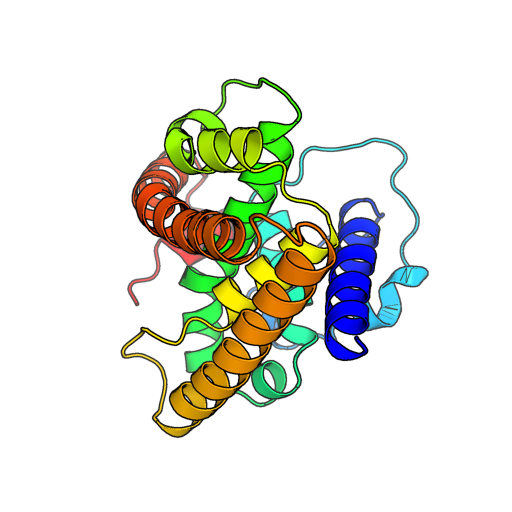 A CA 1
ATOM 759 C C . MET A 1 91 ? 3.762 1.477 3.440 1.00 95.38 91 MET A C 1
ATOM 761 O O . MET A 1 91 ? 4.444 2.028 2.574 1.00 95.38 91 MET A O 1
ATOM 765 N N . ALA A 1 92 ? 3.438 2.094 4.581 1.00 95.06 92 ALA A N 1
ATOM 766 C CA . ALA A 1 92 ? 3.876 3.453 4.905 1.00 95.06 92 ALA A CA 1
ATOM 767 C C . ALA A 1 92 ? 5.412 3.549 4.940 1.00 95.06 92 ALA A C 1
ATOM 769 O O . ALA A 1 92 ? 6.007 4.465 4.367 1.00 95.06 92 ALA A O 1
ATOM 770 N N . ALA A 1 93 ? 6.075 2.562 5.550 1.00 95.44 93 ALA A N 1
ATOM 771 C CA . ALA A 1 93 ? 7.529 2.471 5.591 1.00 95.44 93 ALA A CA 1
ATOM 772 C C . ALA A 1 93 ? 8.142 2.284 4.196 1.00 95.44 93 ALA A C 1
ATOM 774 O O . ALA A 1 93 ? 9.122 2.953 3.872 1.00 95.44 93 ALA A O 1
ATOM 775 N N . MET A 1 94 ? 7.549 1.442 3.347 1.00 95.88 94 MET A N 1
ATOM 776 C CA . MET A 1 94 ? 7.974 1.240 1.962 1.00 95.88 94 MET A CA 1
ATOM 777 C C . MET A 1 94 ? 7.880 2.541 1.158 1.00 95.88 94 MET A C 1
ATOM 779 O O . MET A 1 94 ? 8.823 2.903 0.451 1.00 95.88 94 MET A O 1
ATOM 783 N N . ARG A 1 95 ? 6.790 3.303 1.316 1.00 94.44 95 ARG A N 1
ATOM 784 C CA . ARG A 1 95 ? 6.637 4.615 0.674 1.00 94.44 95 ARG A CA 1
ATOM 785 C C . ARG A 1 95 ? 7.712 5.598 1.134 1.00 94.44 95 ARG A C 1
ATOM 787 O O . ARG A 1 95 ? 8.406 6.174 0.294 1.00 94.44 95 ARG A O 1
ATOM 794 N N . LYS A 1 96 ? 7.906 5.738 2.448 1.00 93.75 96 LYS A N 1
ATOM 795 C CA . LYS A 1 96 ? 8.952 6.599 3.021 1.00 93.75 96 LYS A CA 1
ATOM 796 C C . LYS A 1 96 ? 10.356 6.175 2.591 1.00 93.75 96 LYS A C 1
ATOM 798 O O . LYS A 1 96 ? 11.199 7.035 2.329 1.00 93.75 96 LYS A O 1
ATOM 803 N N . ALA A 1 97 ? 10.610 4.875 2.447 1.00 94.38 97 ALA A N 1
ATOM 804 C CA . ALA A 1 97 ? 11.870 4.357 1.923 1.00 94.38 97 ALA A CA 1
ATOM 805 C C . ALA A 1 97 ? 12.083 4.746 0.454 1.00 94.38 97 ALA A C 1
ATOM 807 O O . ALA A 1 97 ? 13.178 5.171 0.098 1.00 94.38 97 ALA A O 1
ATOM 808 N N . VAL A 1 98 ? 11.052 4.658 -0.394 1.00 93.00 98 VAL A N 1
ATOM 809 C CA . VAL A 1 98 ? 11.131 5.072 -1.806 1.00 93.00 98 VAL A CA 1
ATOM 810 C C . VAL A 1 98 ? 11.368 6.576 -1.946 1.00 93.00 98 VAL A C 1
ATOM 812 O O . VAL A 1 98 ? 12.152 6.991 -2.797 1.00 93.00 98 VAL A O 1
ATOM 815 N N . GLU A 1 99 ? 10.744 7.406 -1.112 1.00 90.38 99 GLU A N 1
ATOM 816 C CA . GLU A 1 99 ? 10.989 8.856 -1.095 1.00 90.38 99 GLU A CA 1
ATOM 817 C C . GLU A 1 99 ? 12.419 9.180 -0.640 1.00 90.38 99 GLU A C 1
ATOM 819 O O . GLU A 1 99 ? 13.149 9.892 -1.330 1.00 90.38 99 GLU A O 1
ATOM 824 N N . THR A 1 100 ? 12.866 8.560 0.452 1.00 91.12 100 THR A N 1
ATOM 825 C CA . THR A 1 100 ? 14.238 8.698 0.979 1.00 91.12 100 THR A CA 1
ATOM 826 C C . THR A 1 100 ? 15.292 8.109 0.032 1.00 91.12 100 THR A C 1
ATOM 828 O O . THR A 1 100 ? 16.459 8.497 0.032 1.00 91.12 100 THR A O 1
ATOM 831 N N . ALA A 1 101 ? 14.922 7.160 -0.826 1.00 91.38 101 ALA A N 1
ATOM 832 C CA . ALA A 1 101 ? 15.832 6.640 -1.835 1.00 91.38 101 ALA A CA 1
ATOM 833 C C . ALA A 1 101 ? 16.159 7.682 -2.916 1.00 91.38 101 ALA A C 1
ATOM 835 O O . ALA A 1 101 ? 17.253 7.606 -3.475 1.00 91.38 101 ALA A O 1
ATOM 836 N N . LYS A 1 102 ? 15.254 8.641 -3.177 1.00 88.25 102 LYS A N 1
ATOM 837 C CA . LYS A 1 102 ? 15.406 9.703 -4.191 1.00 88.25 102 LYS A CA 1
ATOM 838 C C . LYS A 1 102 ? 16.218 10.897 -3.696 1.00 88.25 102 LYS A C 1
ATOM 840 O O . LYS A 1 102 ? 16.902 11.536 -4.488 1.00 88.25 102 LYS A O 1
ATOM 845 N N . VAL A 1 103 ? 16.111 11.213 -2.409 1.00 81.88 103 VAL A N 1
ATOM 846 C CA . VAL A 1 103 ? 16.768 12.361 -1.778 1.00 81.88 103 VAL A CA 1
ATOM 847 C C . VAL A 1 103 ? 17.732 11.796 -0.748 1.00 81.88 103 VAL A C 1
ATOM 849 O O . VAL A 1 103 ? 17.287 11.135 0.180 1.00 81.88 103 VAL A O 1
ATOM 852 N N . ASP A 1 104 ? 19.042 11.995 -0.912 1.00 71.50 104 ASP A N 1
ATOM 853 C CA . ASP A 1 104 ? 20.076 11.472 -0.001 1.00 71.50 104 ASP A CA 1
ATOM 854 C C . ASP A 1 104 ? 20.034 12.177 1.377 1.00 71.50 104 ASP A C 1
ATOM 856 O O . ASP A 1 104 ? 20.929 12.919 1.773 1.00 71.50 104 ASP A O 1
ATOM 860 N N . SER A 1 105 ? 18.938 11.984 2.113 1.00 71.56 105 SER A N 1
ATOM 861 C CA . SER A 1 105 ? 18.658 12.615 3.398 1.00 71.56 105 SER A CA 1
ATOM 862 C C . SER A 1 105 ? 19.012 11.683 4.553 1.00 71.56 105 SER A C 1
ATOM 864 O O . SER A 1 105 ? 18.610 10.517 4.575 1.00 71.56 105 SER A O 1
ATOM 866 N N . MET A 1 106 ? 19.709 12.212 5.558 1.00 76.25 106 MET A N 1
ATOM 867 C CA . MET A 1 106 ? 19.981 11.508 6.811 1.00 76.25 106 MET A CA 1
ATOM 868 C C . MET A 1 106 ? 18.892 11.821 7.842 1.00 76.25 106 MET A C 1
ATOM 870 O O . MET A 1 106 ? 18.850 12.920 8.384 1.00 76.25 106 MET A O 1
ATOM 874 N N . ASN A 1 107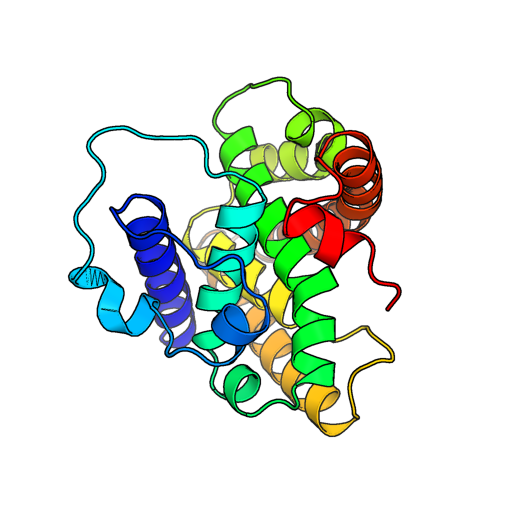 ? 18.002 10.865 8.112 1.00 81.19 107 ASN A N 1
ATOM 875 C CA . ASN A 1 107 ? 16.925 10.988 9.096 1.00 81.19 107 ASN A CA 1
ATOM 876 C C . ASN A 1 107 ? 16.627 9.621 9.754 1.00 81.19 107 ASN A C 1
ATOM 878 O O . ASN A 1 107 ? 17.277 8.612 9.469 1.00 81.19 107 ASN A O 1
ATOM 882 N N . VAL A 1 108 ? 15.637 9.573 10.653 1.00 79.12 108 VAL A N 1
ATOM 883 C CA . VAL A 1 108 ? 15.234 8.328 11.341 1.00 79.12 108 VAL A CA 1
ATOM 884 C C . VAL A 1 108 ? 14.856 7.228 10.343 1.00 79.12 108 VAL A C 1
ATOM 886 O O . VAL A 1 108 ? 15.183 6.061 10.570 1.00 79.12 108 VAL A O 1
ATOM 889 N N . VAL A 1 109 ? 14.216 7.590 9.227 1.00 81.25 109 VAL A N 1
ATOM 890 C CA . VAL A 1 109 ? 13.844 6.657 8.155 1.00 81.25 109 VAL A CA 1
ATOM 891 C C . VAL A 1 109 ? 15.091 6.083 7.497 1.00 81.25 109 VAL A C 1
ATOM 893 O O . VAL A 1 109 ? 15.217 4.865 7.417 1.00 81.25 109 VAL A O 1
ATOM 896 N N . SER A 1 110 ? 16.049 6.920 7.095 1.00 81.56 110 SER A N 1
ATOM 897 C CA . SER A 1 110 ? 17.268 6.459 6.425 1.00 81.56 110 SER A CA 1
ATOM 898 C C . SER A 1 110 ? 18.161 5.607 7.324 1.00 81.56 110 SER A C 1
ATOM 900 O O . SER A 1 110 ? 18.793 4.658 6.855 1.00 81.56 110 SER A O 1
ATOM 902 N N . HIS A 1 111 ? 18.164 5.882 8.631 1.00 88.06 111 HIS A N 1
ATOM 903 C CA . HIS A 1 111 ? 18.874 5.053 9.595 1.00 88.06 111 HIS A CA 1
ATOM 904 C C . HIS A 1 111 ? 18.189 3.698 9.812 1.00 88.06 111 HIS A C 1
ATOM 906 O O . HIS A 1 111 ? 18.869 2.672 9.836 1.00 88.06 111 HIS A O 1
ATOM 912 N N . SER A 1 112 ? 16.860 3.695 9.954 1.00 93.00 112 SER A N 1
ATOM 913 C CA . SER A 1 112 ? 16.089 2.497 10.311 1.00 93.00 112 SER A CA 1
ATOM 914 C C . SER A 1 112 ? 15.831 1.575 9.118 1.00 93.00 112 SER A C 1
ATOM 916 O O . SER A 1 112 ? 15.860 0.362 9.277 1.00 93.00 112 SER A O 1
ATOM 918 N N . LEU A 1 113 ? 15.616 2.142 7.926 1.00 94.19 113 LEU A N 1
ATOM 919 C CA . LEU A 1 113 ? 15.304 1.435 6.677 1.00 94.19 113 LEU A CA 1
ATOM 920 C C . LEU A 1 113 ? 16.519 1.307 5.751 1.00 94.19 113 LEU A C 1
ATOM 922 O O . LEU A 1 113 ? 16.383 1.258 4.529 1.00 94.19 113 LEU A O 1
ATOM 926 N N . ARG A 1 114 ? 17.729 1.294 6.319 1.00 92.25 114 ARG A N 1
ATOM 927 C CA . ARG A 1 114 ? 18.987 1.362 5.562 1.00 92.25 114 ARG A CA 1
ATOM 928 C C . ARG A 1 114 ? 19.101 0.265 4.502 1.00 92.25 114 ARG A C 1
ATOM 930 O O . ARG A 1 114 ? 19.478 0.555 3.366 1.00 92.25 114 ARG A O 1
ATOM 937 N N . SER A 1 115 ? 18.792 -0.981 4.866 1.00 93.69 115 SER A N 1
ATOM 938 C CA . SER A 1 115 ? 18.888 -2.124 3.950 1.00 93.69 115 SER A CA 1
ATOM 939 C C . SER A 1 115 ? 17.889 -1.979 2.809 1.00 93.69 115 SER A C 1
ATOM 941 O O . SER A 1 115 ? 18.230 -2.165 1.643 1.00 93.69 115 SER A O 1
ATOM 943 N N . THR A 1 116 ? 16.664 -1.601 3.164 1.00 96.25 116 THR A N 1
ATOM 944 C CA . THR A 1 116 ? 15.537 -1.410 2.252 1.00 96.25 116 THR A CA 1
ATOM 945 C C . THR A 1 116 ? 15.821 -0.292 1.253 1.00 96.25 116 THR A C 1
ATOM 947 O O . THR A 1 116 ? 15.695 -0.496 0.051 1.00 96.25 116 THR A O 1
ATOM 950 N N . ILE A 1 117 ? 16.293 0.867 1.719 1.00 95.06 117 ILE A N 1
ATOM 951 C CA . ILE A 1 117 ? 16.640 2.015 0.868 1.00 95.06 117 ILE A CA 1
ATOM 952 C C . ILE A 1 117 ? 17.792 1.665 -0.078 1.00 95.06 117 ILE A C 1
ATOM 954 O O . ILE A 1 117 ? 17.726 1.971 -1.269 1.00 95.06 117 ILE A O 1
ATOM 958 N N . SER A 1 118 ? 18.832 0.987 0.419 1.00 93.25 118 SER A N 1
ATOM 959 C CA . SER A 1 118 ? 19.943 0.527 -0.422 1.00 93.25 118 SER A CA 1
ATOM 960 C C . SER A 1 118 ? 19.464 -0.435 -1.517 1.00 93.25 118 SER A C 1
ATOM 962 O O . SER A 1 118 ? 19.837 -0.279 -2.683 1.00 93.25 118 SER A O 1
ATOM 964 N N . ALA A 1 119 ? 18.581 -1.375 -1.171 1.00 94.75 119 ALA A N 1
ATOM 965 C CA . ALA A 1 119 ? 17.976 -2.292 -2.129 1.00 94.75 119 ALA A CA 1
ATOM 966 C C . ALA A 1 119 ? 17.101 -1.557 -3.160 1.00 94.75 119 ALA A C 1
ATOM 968 O O . ALA A 1 119 ? 17.265 -1.799 -4.353 1.00 94.75 119 ALA A O 1
ATOM 969 N N . ILE A 1 120 ? 16.254 -0.605 -2.745 1.00 95.56 120 ILE A N 1
ATOM 970 C CA . ILE A 1 120 ? 15.436 0.221 -3.656 1.00 95.56 120 ILE A CA 1
ATOM 971 C C . ILE A 1 120 ? 16.316 0.936 -4.685 1.00 95.56 120 ILE A C 1
ATOM 973 O O . ILE A 1 120 ? 16.016 0.893 -5.880 1.00 95.56 120 ILE A O 1
ATOM 977 N N . ARG A 1 121 ? 17.420 1.553 -4.242 1.00 93.56 121 ARG A N 1
ATOM 978 C CA . ARG A 1 121 ? 18.362 2.265 -5.123 1.00 93.56 121 ARG A CA 1
ATOM 979 C C . ARG A 1 121 ? 19.019 1.335 -6.138 1.00 93.56 121 ARG A C 1
ATOM 981 O O . ARG A 1 121 ? 19.131 1.694 -7.304 1.00 93.56 121 ARG A O 1
ATOM 988 N N . ARG A 1 122 ? 19.428 0.137 -5.708 1.00 92.94 122 ARG A N 1
ATOM 989 C CA . ARG A 1 122 ? 20.056 -0.865 -6.584 1.00 92.94 122 ARG A CA 1
ATOM 990 C C . ARG A 1 122 ? 19.074 -1.441 -7.603 1.00 92.94 122 ARG A C 1
ATOM 992 O O . ARG A 1 122 ? 19.441 -1.675 -8.750 1.00 92.94 122 ARG A O 1
ATOM 999 N N . ILE A 1 123 ? 17.847 -1.710 -7.166 1.00 93.75 123 ILE A N 1
ATOM 1000 C CA . ILE A 1 123 ? 16.819 -2.358 -7.981 1.00 93.75 123 ILE A CA 1
ATOM 1001 C C . ILE A 1 123 ? 16.230 -1.382 -9.006 1.00 93.75 123 ILE A C 1
ATOM 1003 O O . ILE A 1 123 ? 15.924 -1.796 -10.123 1.00 93.75 123 ILE A O 1
ATOM 1007 N N . GLY A 1 124 ? 16.092 -0.100 -8.650 1.00 90.75 124 GLY A N 1
ATOM 1008 C CA . GLY A 1 124 ? 15.455 0.897 -9.509 1.00 90.75 124 GLY A CA 1
ATOM 1009 C C . GLY A 1 124 ? 13.957 0.628 -9.660 1.00 90.75 124 GLY A C 1
ATOM 1010 O O . GLY A 1 124 ? 13.469 0.432 -10.772 1.00 90.75 124 GLY A O 1
ATOM 1011 N N . VAL A 1 125 ? 13.246 0.575 -8.528 1.00 94.12 125 VAL A N 1
ATOM 1012 C CA . VAL A 1 125 ? 11.811 0.252 -8.468 1.00 94.12 125 VAL A CA 1
ATOM 1013 C C . VAL A 1 125 ? 11.000 1.254 -9.293 1.00 94.12 125 VAL A C 1
ATOM 1015 O O . VAL A 1 125 ? 10.941 2.440 -8.966 1.00 94.12 125 VAL A O 1
ATOM 1018 N N . ASP A 1 126 ? 10.365 0.774 -10.362 1.00 93.56 126 ASP A N 1
ATOM 1019 C CA . ASP A 1 126 ? 9.479 1.596 -11.188 1.00 93.56 126 ASP A CA 1
ATOM 1020 C C . ASP A 1 126 ? 8.058 1.692 -10.599 1.00 93.56 126 ASP A C 1
ATOM 1022 O O . ASP A 1 126 ? 7.688 0.864 -9.765 1.00 93.56 126 ASP A O 1
ATOM 1026 N N . PRO A 1 127 ? 7.233 2.668 -11.025 1.00 94.50 127 PRO A N 1
ATOM 1027 C CA . PRO A 1 127 ? 5.911 2.887 -10.436 1.00 94.50 127 PRO A CA 1
ATOM 1028 C C . PRO A 1 127 ? 4.950 1.694 -10.531 1.00 94.50 127 PRO A C 1
ATOM 1030 O O . PRO A 1 127 ? 4.148 1.488 -9.625 1.00 94.50 127 PRO A O 1
ATOM 1033 N N . VAL A 1 128 ? 5.018 0.898 -11.606 1.00 96.12 128 VAL A N 1
ATOM 1034 C CA . VAL A 1 128 ? 4.160 -0.288 -11.758 1.00 96.12 128 VAL A CA 1
ATOM 1035 C C . VAL A 1 128 ? 4.598 -1.358 -10.767 1.00 96.12 128 VAL A C 1
ATOM 1037 O O . VAL A 1 128 ? 3.777 -1.892 -10.025 1.00 96.12 128 VAL A O 1
ATOM 1040 N N . ALA A 1 129 ? 5.900 -1.633 -10.717 1.00 96.00 129 ALA A N 1
ATOM 1041 C CA . ALA A 1 129 ? 6.440 -2.623 -9.800 1.00 96.00 129 ALA A CA 1
ATOM 1042 C C . ALA A 1 129 ? 6.253 -2.209 -8.328 1.00 96.00 129 ALA A C 1
ATOM 1044 O O . ALA A 1 129 ? 5.967 -3.062 -7.493 1.00 96.00 129 ALA A O 1
ATOM 1045 N N . PHE A 1 130 ? 6.331 -0.910 -8.014 1.00 96.62 130 PHE A N 1
ATOM 1046 C CA . PHE A 1 130 ? 5.987 -0.366 -6.696 1.00 96.62 130 PHE A CA 1
ATOM 1047 C C . PHE A 1 130 ? 4.530 -0.661 -6.315 1.00 96.62 130 PHE A C 1
ATOM 1049 O O . PHE A 1 130 ? 4.286 -1.195 -5.236 1.00 96.62 130 PHE A O 1
ATOM 1056 N N . ALA A 1 131 ? 3.578 -0.375 -7.211 1.00 97.38 131 ALA A N 1
ATOM 1057 C CA . ALA A 1 131 ? 2.157 -0.621 -6.962 1.00 97.38 131 ALA A CA 1
ATOM 1058 C C . ALA A 1 131 ? 1.863 -2.105 -6.689 1.00 97.38 131 ALA A C 1
ATOM 1060 O O . ALA A 1 131 ? 1.089 -2.437 -5.790 1.00 97.38 131 ALA A O 1
ATOM 1061 N N . ILE A 1 132 ? 2.511 -3.006 -7.437 1.00 97.44 132 ILE A N 1
ATOM 1062 C CA . ILE A 1 132 ? 2.367 -4.452 -7.234 1.00 97.44 132 ILE A CA 1
ATOM 1063 C C . ILE A 1 132 ? 3.031 -4.892 -5.920 1.00 97.44 132 ILE A C 1
ATOM 1065 O O . ILE A 1 132 ? 2.432 -5.650 -5.161 1.00 97.44 132 ILE A O 1
ATOM 1069 N N . LEU A 1 133 ? 4.237 -4.399 -5.609 1.00 96.44 133 LEU A N 1
ATOM 1070 C CA . LEU A 1 133 ? 4.923 -4.700 -4.347 1.00 96.44 133 LEU A CA 1
ATOM 1071 C C . LEU A 1 133 ? 4.103 -4.276 -3.126 1.00 96.44 133 LEU A C 1
ATOM 1073 O O . LEU A 1 133 ? 4.001 -5.046 -2.174 1.00 96.44 133 LEU A O 1
ATOM 1077 N N . ASN A 1 134 ? 3.494 -3.089 -3.155 1.00 95.56 134 ASN A N 1
ATOM 1078 C CA . ASN A 1 134 ? 2.612 -2.632 -2.083 1.00 95.56 134 ASN A CA 1
ATOM 1079 C C . ASN A 1 134 ? 1.416 -3.571 -1.894 1.00 95.56 134 ASN A C 1
ATOM 1081 O O . ASN A 1 134 ? 1.101 -3.918 -0.759 1.00 95.56 134 ASN A O 1
ATOM 1085 N N . ALA A 1 135 ? 0.805 -4.056 -2.979 1.00 96.19 135 ALA A N 1
ATOM 1086 C CA . ALA A 1 135 ? -0.275 -5.040 -2.895 1.00 96.19 135 ALA A CA 1
ATOM 1087 C C . ALA A 1 135 ? 0.199 -6.387 -2.311 1.00 96.19 135 ALA A C 1
ATOM 1089 O O . ALA A 1 135 ? -0.507 -6.988 -1.500 1.00 96.19 135 ALA A O 1
ATOM 1090 N N . ILE A 1 136 ? 1.412 -6.843 -2.656 1.00 96.38 136 ILE A N 1
ATOM 1091 C CA . ILE A 1 136 ? 2.029 -8.051 -2.071 1.00 96.38 136 ILE A CA 1
ATOM 1092 C C . ILE A 1 136 ? 2.266 -7.874 -0.565 1.00 96.38 136 ILE A C 1
ATOM 1094 O O . ILE A 1 136 ? 1.983 -8.786 0.207 1.00 96.38 136 ILE A O 1
ATOM 1098 N N . ILE A 1 137 ? 2.772 -6.712 -0.139 1.00 95.00 137 ILE A N 1
ATOM 1099 C CA . ILE A 1 137 ? 2.975 -6.389 1.282 1.00 95.00 137 ILE A CA 1
ATOM 1100 C C . ILE A 1 137 ? 1.628 -6.354 2.010 1.00 95.00 137 ILE A C 1
ATOM 1102 O O . ILE A 1 137 ? 1.497 -6.916 3.095 1.00 95.00 137 ILE A O 1
ATOM 1106 N N . PHE A 1 138 ? 0.620 -5.722 1.407 1.00 95.06 138 PHE A N 1
ATOM 1107 C CA . PHE A 1 138 ? -0.704 -5.573 2.002 1.00 95.06 138 PHE A CA 1
ATOM 1108 C C . PHE A 1 138 ? -1.410 -6.914 2.223 1.00 95.06 138 PHE A C 1
ATOM 1110 O O . PHE A 1 138 ? -2.093 -7.103 3.226 1.00 95.06 138 PHE A O 1
ATOM 1117 N N . THR A 1 139 ? -1.217 -7.851 1.296 1.00 94.75 139 THR A N 1
ATOM 1118 C CA . THR A 1 139 ? -1.834 -9.183 1.324 1.00 94.75 139 THR A CA 1
ATOM 1119 C C . THR A 1 139 ? -1.016 -10.237 2.060 1.00 94.75 139 THR A C 1
ATOM 1121 O O . THR A 1 139 ? -1.335 -11.426 2.005 1.00 94.75 139 THR A O 1
ATOM 1124 N N . ASP A 1 140 ? 0.034 -9.839 2.782 1.00 91.44 140 ASP A N 1
ATOM 1125 C CA . ASP A 1 140 ? 0.765 -10.785 3.608 1.00 91.44 140 ASP A CA 1
ATOM 1126 C C . ASP A 1 140 ? -0.111 -11.294 4.766 1.00 91.44 140 ASP A C 1
ATOM 1128 O O . ASP A 1 140 ? -0.522 -10.541 5.650 1.00 91.44 140 ASP A O 1
ATOM 1132 N N . TYR A 1 141 ? -0.383 -12.597 4.745 1.00 87.50 141 TYR A N 1
ATOM 1133 C CA . TYR A 1 141 ? -1.368 -13.269 5.595 1.00 87.50 141 TYR A CA 1
ATOM 1134 C C . TYR A 1 141 ? -0.756 -13.928 6.837 1.00 87.50 141 TYR A C 1
ATOM 1136 O O . TYR A 1 141 ? -1.449 -14.631 7.570 1.00 87.50 141 TYR A O 1
ATOM 1144 N N . VAL A 1 142 ? 0.548 -13.750 7.073 1.00 83.94 142 VAL A N 1
ATOM 1145 C CA . VAL A 1 142 ? 1.257 -14.381 8.193 1.00 83.94 142 VAL A CA 1
ATOM 1146 C C . VAL A 1 142 ? 0.948 -13.639 9.497 1.00 83.94 142 VAL A C 1
ATOM 1148 O O . VAL A 1 142 ? 1.690 -12.754 9.925 1.00 83.94 142 VAL A O 1
ATOM 1151 N N . THR A 1 143 ? -0.176 -13.982 10.124 1.00 82.50 143 THR A N 1
ATOM 1152 C CA . THR A 1 143 ? -0.571 -13.483 11.447 1.00 82.50 143 THR A CA 1
ATOM 1153 C C . THR A 1 143 ? -1.581 -14.426 12.110 1.00 82.50 143 THR A C 1
ATOM 1155 O O . THR A 1 143 ? -2.442 -14.973 11.420 1.00 82.50 143 THR A O 1
ATOM 1158 N N . PRO A 1 144 ? -1.512 -14.631 13.439 1.00 81.00 144 PRO A N 1
ATOM 1159 C CA . PRO A 1 144 ? -2.481 -15.458 14.157 1.00 81.00 144 PRO A CA 1
ATOM 1160 C C . PRO A 1 144 ? -3.860 -14.791 14.310 1.00 81.00 144 PRO A C 1
ATOM 1162 O O . PRO A 1 144 ? -4.798 -15.447 14.751 1.00 81.00 144 PRO A O 1
ATOM 1165 N N . TYR A 1 145 ? -3.996 -13.504 13.965 1.00 85.75 145 TYR A N 1
ATOM 1166 C CA . TYR A 1 145 ? -5.231 -12.731 14.161 1.00 85.75 145 TYR A CA 1
ATOM 1167 C C . TYR A 1 145 ? -6.261 -12.883 13.044 1.00 85.75 145 TYR A C 1
ATOM 1169 O O . TYR A 1 145 ? -7.381 -12.400 13.191 1.00 85.75 145 TYR A O 1
ATOM 1177 N N . PHE A 1 146 ? -5.907 -13.531 11.934 1.00 90.31 146 PHE A N 1
ATOM 1178 C CA . PHE A 1 146 ? -6.839 -13.767 10.838 1.00 90.31 146 PHE A CA 1
ATOM 1179 C C . PHE A 1 146 ? -7.545 -15.104 10.995 1.00 90.31 146 PHE A C 1
ATOM 1181 O O . PHE A 1 146 ? -6.927 -16.129 11.285 1.00 90.31 146 PHE A O 1
ATOM 1188 N N . CYS A 1 147 ? -8.847 -15.111 10.724 1.00 92.19 147 CYS A N 1
ATOM 1189 C CA . CYS A 1 147 ? -9.575 -16.358 10.571 1.00 92.19 147 CYS A CA 1
ATOM 1190 C C . CYS A 1 147 ? -9.115 -17.101 9.304 1.00 92.19 147 CYS A C 1
ATOM 1192 O O . CYS A 1 147 ? -8.480 -16.535 8.404 1.00 92.19 147 CYS A O 1
ATOM 1194 N N . GLU A 1 148 ? -9.461 -18.386 9.201 1.00 93.06 148 GLU A N 1
ATOM 1195 C CA . GLU A 1 148 ? -9.096 -19.210 8.041 1.00 93.06 148 GLU A CA 1
ATOM 1196 C C . GLU A 1 148 ? -9.621 -18.622 6.725 1.00 93.06 148 GLU A C 1
ATOM 1198 O O . GLU A 1 148 ? -8.906 -18.615 5.723 1.00 93.06 148 GLU A O 1
ATOM 1203 N N . LYS A 1 149 ? -10.840 -18.064 6.741 1.00 93.75 149 LYS A N 1
ATOM 1204 C CA . LYS A 1 149 ? -11.458 -17.432 5.568 1.00 93.75 149 LYS A CA 1
ATOM 1205 C C . LYS A 1 149 ? -10.641 -16.233 5.082 1.00 93.75 149 LYS A C 1
ATOM 1207 O O . LYS A 1 149 ? -10.314 -16.163 3.900 1.00 93.75 149 LYS A O 1
ATOM 1212 N N . THR A 1 150 ? -10.291 -15.312 5.977 1.00 93.44 150 THR A N 1
ATOM 1213 C CA . THR A 1 150 ? -9.467 -14.140 5.646 1.00 93.44 150 THR A CA 1
ATOM 1214 C C . THR A 1 150 ? -8.089 -14.564 5.156 1.00 93.44 150 THR A C 1
ATOM 1216 O O . THR A 1 150 ? -7.633 -14.096 4.116 1.00 93.44 150 THR A O 1
ATOM 1219 N N . SER A 1 151 ? -7.459 -15.521 5.839 1.00 94.19 151 SER A N 1
ATOM 1220 C CA . SER A 1 151 ? -6.154 -16.058 5.443 1.00 94.19 151 SER A CA 1
ATOM 1221 C C . SER A 1 151 ? -6.174 -16.679 4.043 1.00 94.19 151 SER A C 1
ATOM 1223 O O . SER A 1 151 ? -5.223 -16.505 3.282 1.00 94.19 151 SER A O 1
ATOM 1225 N N . ALA A 1 152 ? -7.251 -17.384 3.683 1.00 95.19 152 ALA A N 1
ATOM 1226 C CA . ALA A 1 152 ? -7.423 -17.960 2.353 1.00 95.19 152 ALA A CA 1
ATOM 1227 C C . ALA A 1 152 ? -7.559 -16.875 1.272 1.00 95.19 152 ALA A C 1
ATOM 1229 O O . ALA A 1 152 ? -6.854 -16.940 0.267 1.00 95.19 152 ALA A O 1
ATOM 1230 N N . ILE A 1 153 ? -8.391 -15.852 1.507 1.00 95.75 153 ILE A N 1
ATOM 1231 C CA . ILE A 1 153 ? -8.572 -14.726 0.574 1.00 95.75 153 ILE A CA 1
ATOM 1232 C C . ILE A 1 153 ? -7.249 -13.985 0.354 1.00 95.75 153 ILE A C 1
ATOM 1234 O O . ILE A 1 153 ? -6.860 -13.728 -0.784 1.00 95.75 153 ILE A O 1
ATOM 1238 N N . LEU A 1 154 ? -6.539 -13.655 1.436 1.00 95.19 154 LEU A N 1
ATOM 1239 C CA . LEU A 1 154 ? -5.272 -12.930 1.357 1.00 95.19 154 LEU A CA 1
ATOM 1240 C C . LEU A 1 154 ? -4.195 -13.745 0.638 1.00 95.19 154 LEU A C 1
ATOM 1242 O O . LEU A 1 154 ? -3.458 -13.188 -0.170 1.00 95.19 154 LEU A O 1
ATOM 1246 N N . ARG A 1 155 ? -4.126 -15.060 0.877 1.00 96.12 155 ARG A N 1
ATOM 1247 C CA . ARG A 1 155 ? -3.207 -15.953 0.158 1.00 96.12 155 ARG A CA 1
ATOM 1248 C C . ARG A 1 155 ? -3.483 -15.951 -1.341 1.00 96.12 155 ARG A C 1
ATOM 1250 O O . ARG A 1 155 ? -2.556 -15.744 -2.117 1.00 96.12 155 ARG A O 1
ATOM 1257 N N . GLU A 1 156 ? -4.743 -16.131 -1.728 1.00 96.56 156 GLU A N 1
ATOM 1258 C CA . GLU A 1 156 ? -5.153 -16.153 -3.133 1.00 96.56 156 GLU A CA 1
ATOM 1259 C C . GLU A 1 156 ? -4.851 -14.814 -3.827 1.00 96.56 156 GLU A C 1
ATOM 1261 O O . GLU A 1 156 ? -4.317 -14.777 -4.934 1.00 96.56 156 GLU A O 1
ATOM 1266 N N . GLU A 1 157 ? -5.151 -13.689 -3.175 1.00 95.88 157 GLU A N 1
ATOM 1267 C CA . GLU A 1 157 ? -4.841 -12.368 -3.725 1.00 95.88 157 GLU A CA 1
ATOM 1268 C C . GLU A 1 157 ? -3.329 -12.121 -3.807 1.00 95.88 157 GLU A C 1
ATOM 1270 O O . GLU A 1 157 ? -2.847 -11.612 -4.821 1.00 95.88 157 GLU A O 1
ATOM 1275 N N . ARG A 1 158 ? -2.560 -12.549 -2.801 1.00 95.88 158 ARG A N 1
ATOM 1276 C CA . ARG A 1 158 ? -1.099 -12.432 -2.801 1.00 95.88 158 ARG A CA 1
ATOM 1277 C C . ARG A 1 158 ? -0.461 -13.206 -3.951 1.00 95.88 158 ARG A C 1
ATOM 1279 O O . ARG A 1 158 ? 0.428 -12.665 -4.604 1.00 95.88 158 ARG A O 1
ATOM 1286 N N . GLU A 1 159 ? -0.902 -14.436 -4.211 1.00 96.38 159 GLU A N 1
ATOM 1287 C CA . GLU A 1 159 ? -0.425 -15.248 -5.342 1.00 96.38 159 GLU A CA 1
ATOM 1288 C C . GLU A 1 159 ? -0.640 -14.515 -6.670 1.00 96.38 159 GLU A C 1
ATOM 1290 O O . GLU A 1 159 ? 0.311 -14.318 -7.428 1.00 96.38 159 GLU A O 1
ATOM 1295 N N . LYS A 1 160 ? -1.841 -13.962 -6.888 1.00 96.12 160 LYS A N 1
ATOM 1296 C CA . LYS A 1 160 ? -2.146 -13.163 -8.088 1.00 96.12 160 LYS A CA 1
ATOM 1297 C C . LYS A 1 160 ? -1.227 -11.949 -8.240 1.00 96.12 160 LYS A C 1
ATOM 1299 O O . LYS A 1 160 ? -0.867 -11.590 -9.363 1.00 96.12 160 LYS A O 1
ATOM 1304 N N . TYR A 1 161 ? -0.860 -11.281 -7.145 1.00 96.81 161 TYR A N 1
ATOM 1305 C CA . TYR A 1 161 ? 0.046 -10.130 -7.200 1.00 96.81 161 TYR A CA 1
ATOM 1306 C C . TYR A 1 161 ? 1.501 -10.535 -7.447 1.00 96.81 161 TYR A C 1
ATOM 1308 O O . TYR A 1 161 ? 2.199 -9.839 -8.185 1.00 96.81 161 TYR A O 1
ATOM 1316 N N . VAL A 1 162 ? 1.953 -11.668 -6.905 1.00 96.81 162 VAL A N 1
ATOM 1317 C CA . VAL A 1 162 ? 3.279 -12.228 -7.214 1.00 96.81 162 VAL A CA 1
ATOM 1318 C C . VAL A 1 162 ? 3.372 -12.610 -8.693 1.00 96.81 162 VAL A C 1
ATOM 1320 O O . VAL A 1 162 ? 4.351 -12.245 -9.347 1.00 96.81 162 VAL A O 1
ATOM 1323 N N . ASP A 1 163 ? 2.337 -13.238 -9.251 1.00 96.69 163 ASP A N 1
ATOM 1324 C CA . ASP A 1 163 ? 2.276 -13.564 -10.679 1.00 96.69 163 ASP A CA 1
ATOM 1325 C C . ASP A 1 163 ? 2.291 -12.302 -11.550 1.00 96.69 163 ASP A C 1
ATOM 1327 O O . ASP A 1 163 ? 3.032 -12.219 -12.532 1.00 96.69 163 ASP A O 1
ATOM 1331 N N . ALA A 1 164 ? 1.524 -11.275 -11.167 1.00 96.94 164 ALA A N 1
ATOM 1332 C CA . ALA A 1 164 ? 1.513 -9.991 -11.865 1.00 96.94 164 ALA A CA 1
ATOM 1333 C C . ALA A 1 164 ? 2.884 -9.294 -11.835 1.00 96.94 164 ALA A C 1
ATOM 1335 O O . ALA A 1 164 ? 3.280 -8.685 -12.833 1.00 96.94 164 ALA A O 1
ATOM 1336 N N . LEU A 1 165 ? 3.614 -9.392 -10.717 1.00 96.94 165 LEU A N 1
ATOM 1337 C CA . LEU A 1 165 ? 4.981 -8.882 -10.607 1.00 96.94 165 LEU A CA 1
ATOM 1338 C C . LEU A 1 165 ? 5.922 -9.651 -11.533 1.00 96.94 165 LEU A C 1
ATOM 1340 O O . LEU A 1 165 ? 6.711 -9.030 -12.243 1.00 96.94 165 LEU A O 1
ATOM 1344 N N . GLY A 1 166 ? 5.814 -10.982 -11.546 1.00 96.62 166 GLY A N 1
ATOM 1345 C CA . GLY A 1 166 ? 6.566 -11.843 -12.450 1.00 96.62 166 GLY A CA 1
ATOM 1346 C C . GLY A 1 166 ? 6.366 -11.415 -13.899 1.00 96.62 166 GLY A C 1
ATOM 1347 O O . GLY A 1 166 ? 7.335 -11.045 -14.555 1.00 96.62 166 GLY A O 1
ATOM 1348 N N . LEU A 1 167 ? 5.117 -11.381 -14.370 1.00 96.12 167 LEU A N 1
ATOM 1349 C CA . LEU A 1 167 ? 4.775 -10.978 -15.738 1.00 96.12 167 LEU A CA 1
ATOM 1350 C C . LEU A 1 167 ? 5.379 -9.617 -16.112 1.00 96.12 167 LEU A C 1
ATOM 1352 O O . LEU A 1 167 ? 6.078 -9.518 -17.118 1.00 96.12 167 LEU A O 1
ATOM 1356 N N . HIS A 1 168 ? 5.194 -8.596 -15.267 1.00 95.88 168 HIS A N 1
ATOM 1357 C CA . HIS A 1 168 ? 5.762 -7.260 -15.499 1.00 95.88 168 HIS A CA 1
ATOM 1358 C C . HIS A 1 168 ? 7.292 -7.289 -15.623 1.00 95.88 168 HIS A C 1
ATOM 1360 O O . HIS A 1 168 ? 7.864 -6.648 -16.504 1.00 95.88 168 HIS A O 1
ATOM 1366 N N . LEU A 1 169 ? 7.977 -8.042 -14.756 1.00 96.31 169 LEU A N 1
ATOM 1367 C CA . LEU A 1 169 ? 9.439 -8.113 -14.751 1.00 96.31 169 LEU A CA 1
ATOM 1368 C C . LEU A 1 169 ? 10.004 -8.961 -15.896 1.00 96.31 169 LEU A C 1
ATOM 1370 O O . LEU A 1 169 ? 11.048 -8.595 -16.429 1.00 96.31 169 LEU A O 1
ATOM 1374 N N . PHE A 1 170 ? 9.337 -10.044 -16.302 1.00 96.25 170 PHE A N 1
ATOM 1375 C CA . PHE A 1 170 ? 9.737 -10.843 -17.466 1.00 96.25 170 PHE A CA 1
ATOM 1376 C C . PHE A 1 170 ? 9.552 -10.072 -18.776 1.00 96.25 170 PHE A C 1
ATOM 1378 O O . PHE A 1 170 ? 10.412 -10.150 -19.650 1.00 96.25 170 PHE A O 1
ATOM 1385 N N . GLU A 1 171 ? 8.483 -9.283 -18.902 1.00 95.50 171 GLU A N 1
ATOM 1386 C CA . GLU A 1 171 ? 8.273 -8.408 -20.062 1.00 95.50 171 GLU A CA 1
ATOM 1387 C C . GLU A 1 171 ? 9.310 -7.278 -20.111 1.00 95.50 171 GLU A C 1
ATOM 1389 O O . GLU A 1 171 ? 9.889 -6.993 -21.160 1.00 95.50 171 GLU A O 1
ATOM 1394 N N . LYS A 1 172 ? 9.577 -6.640 -18.966 1.00 94.81 172 LYS A N 1
ATOM 1395 C CA . LYS A 1 172 ? 10.499 -5.502 -18.882 1.00 94.81 172 LYS A CA 1
ATOM 1396 C C . LYS A 1 172 ? 11.975 -5.905 -18.955 1.00 94.81 172 LYS A C 1
ATOM 1398 O O . LYS A 1 172 ? 12.788 -5.139 -19.472 1.00 94.81 172 LYS A O 1
ATOM 1403 N N . TYR A 1 173 ? 12.328 -7.082 -18.442 1.00 95.19 173 TYR A N 1
ATOM 1404 C CA . TYR A 1 173 ? 13.694 -7.608 -18.403 1.00 95.19 173 TYR A CA 1
ATOM 1405 C C . TYR A 1 173 ? 13.745 -9.046 -18.955 1.00 95.19 173 TYR A C 1
ATOM 1407 O O . TYR A 1 173 ? 13.932 -9.984 -18.181 1.00 95.19 173 TYR A O 1
ATOM 1415 N N . PRO A 1 174 ? 13.639 -9.257 -20.283 1.00 93.62 174 PRO A N 1
ATOM 1416 C CA . PRO A 1 174 ? 13.522 -10.601 -20.863 1.00 93.62 174 PRO A CA 1
ATOM 1417 C C . PRO A 1 174 ? 14.666 -11.564 -20.512 1.00 93.62 174 PRO A C 1
ATOM 1419 O O . PRO A 1 174 ? 14.437 -12.760 -20.361 1.00 93.62 174 PRO A O 1
ATOM 1422 N N . ALA A 1 175 ? 15.891 -11.050 -20.358 1.00 94.81 175 ALA A N 1
ATOM 1423 C CA . ALA A 1 175 ? 17.066 -11.859 -20.023 1.00 94.81 175 ALA A CA 1
ATOM 1424 C C . ALA A 1 175 ? 17.200 -12.156 -18.517 1.00 94.81 175 ALA A C 1
ATOM 1426 O O . ALA A 1 175 ? 17.701 -13.212 -18.143 1.00 94.81 175 ALA A O 1
ATOM 1427 N N . ASP A 1 176 ? 16.726 -11.247 -17.657 1.00 94.44 176 ASP A N 1
ATOM 1428 C CA . ASP A 1 176 ? 17.002 -11.266 -16.213 1.00 94.44 176 ASP A CA 1
ATOM 1429 C C . ASP A 1 176 ? 15.736 -11.383 -15.350 1.00 94.44 176 ASP A C 1
ATOM 1431 O O . ASP A 1 176 ? 15.818 -11.276 -14.126 1.00 94.44 176 ASP A O 1
ATOM 1435 N N . GLY A 1 177 ? 14.557 -11.577 -15.949 1.00 93.38 177 GLY A N 1
ATOM 1436 C CA . GLY A 1 177 ? 13.257 -11.448 -15.278 1.00 93.38 177 GLY A CA 1
ATOM 1437 C C . GLY A 1 177 ? 13.134 -12.266 -13.991 1.00 93.38 177 GLY A C 1
ATOM 1438 O O . GLY A 1 177 ? 12.674 -11.745 -12.978 1.00 93.38 177 GLY A O 1
ATOM 1439 N N . ALA A 1 178 ? 13.644 -13.502 -13.981 1.00 94.31 178 ALA A N 1
ATOM 1440 C CA . ALA A 1 178 ? 13.646 -14.357 -12.792 1.00 94.31 178 ALA A CA 1
ATOM 1441 C C . ALA A 1 178 ? 14.552 -13.815 -11.671 1.00 94.31 178 ALA A C 1
ATOM 1443 O O . ALA A 1 178 ? 14.155 -13.789 -10.507 1.00 94.31 178 ALA A O 1
ATOM 1444 N N . SER A 1 179 ? 15.751 -13.340 -12.024 1.00 95.94 179 SER A N 1
ATOM 1445 C CA . SER A 1 179 ? 16.683 -12.715 -11.076 1.00 95.94 179 SER A CA 1
ATOM 1446 C C . SER A 1 179 ? 16.088 -11.427 -10.501 1.00 95.94 179 SER A C 1
ATOM 1448 O O . SER A 1 179 ? 16.078 -11.218 -9.288 1.00 95.94 179 SER A O 1
ATOM 1450 N N . ARG A 1 180 ? 15.467 -10.607 -11.360 1.00 95.81 180 ARG A N 1
ATOM 1451 C CA . ARG A 1 180 ? 14.746 -9.399 -10.946 1.00 95.81 180 ARG A CA 1
ATOM 1452 C C . ARG A 1 180 ? 13.585 -9.732 -10.017 1.00 95.81 180 ARG A C 1
ATOM 1454 O O . ARG A 1 180 ? 13.439 -9.076 -8.994 1.00 95.81 180 ARG A O 1
ATOM 1461 N N . LEU A 1 181 ? 12.788 -10.754 -10.312 1.00 96.62 181 LEU A N 1
ATOM 1462 C CA . LEU A 1 181 ? 11.699 -11.168 -9.428 1.00 96.62 181 LEU A CA 1
ATOM 1463 C C . LEU A 1 181 ? 12.221 -11.538 -8.033 1.00 96.62 181 LEU A C 1
ATOM 1465 O O . LEU A 1 181 ? 11.671 -11.075 -7.034 1.00 96.62 181 LEU A O 1
ATOM 1469 N N . ALA A 1 182 ? 13.319 -12.293 -7.957 1.00 96.38 182 ALA A N 1
ATOM 1470 C CA . ALA A 1 182 ? 13.956 -12.631 -6.687 1.00 96.38 182 ALA A CA 1
ATOM 1471 C C . ALA A 1 182 ? 14.443 -11.384 -5.925 1.00 96.38 182 ALA A C 1
ATOM 1473 O O . ALA A 1 182 ? 14.187 -11.265 -4.725 1.00 96.38 182 ALA A O 1
ATOM 1474 N N . ASP A 1 183 ? 15.072 -10.423 -6.610 1.00 96.19 183 ASP A N 1
ATOM 1475 C CA . ASP A 1 183 ? 15.494 -9.148 -6.016 1.00 96.19 183 ASP A CA 1
ATOM 1476 C C . ASP A 1 183 ? 14.308 -8.363 -5.425 1.00 96.19 183 ASP A C 1
ATOM 1478 O O . ASP A 1 183 ? 14.373 -7.889 -4.287 1.00 96.19 183 ASP A O 1
ATOM 1482 N N . TYR A 1 184 ? 13.208 -8.244 -6.175 1.00 96.56 184 TYR A N 1
ATOM 1483 C CA . TYR A 1 184 ? 12.005 -7.526 -5.741 1.00 96.56 184 TYR A CA 1
ATOM 1484 C C . TYR A 1 184 ? 11.309 -8.223 -4.562 1.00 96.56 184 TYR A C 1
ATOM 1486 O O . TYR A 1 184 ? 10.862 -7.560 -3.627 1.00 96.56 184 TYR A O 1
ATOM 1494 N N . LEU A 1 185 ? 11.250 -9.556 -4.541 1.00 95.19 185 LEU A N 1
ATOM 1495 C CA . LEU A 1 185 ? 10.708 -10.285 -3.391 1.00 95.19 185 LEU A CA 1
ATOM 1496 C C . LEU A 1 185 ? 11.641 -10.176 -2.174 1.00 95.19 185 LEU A C 1
ATOM 1498 O O . LEU A 1 185 ? 11.170 -9.948 -1.061 1.00 95.19 185 LEU A O 1
ATOM 1502 N N . SER A 1 186 ? 12.962 -10.220 -2.365 1.00 94.75 186 SER A N 1
ATOM 1503 C CA . SER A 1 186 ? 13.940 -9.994 -1.291 1.00 94.75 186 SER A CA 1
ATOM 1504 C C . SER A 1 186 ? 13.873 -8.576 -0.708 1.00 94.75 186 SER A C 1
ATOM 1506 O O . SER A 1 186 ? 14.256 -8.362 0.450 1.00 94.75 186 SER A O 1
ATOM 1508 N N . LEU A 1 187 ? 13.396 -7.595 -1.478 1.00 95.81 187 LEU A N 1
ATOM 1509 C CA . LEU A 1 187 ? 13.137 -6.250 -0.972 1.00 95.81 187 LEU A CA 1
ATOM 1510 C C . LEU A 1 187 ? 12.034 -6.259 0.096 1.00 95.81 187 LEU A C 1
ATOM 1512 O O . LEU A 1 187 ? 12.214 -5.627 1.136 1.00 95.81 187 LEU A O 1
ATOM 1516 N N . THR A 1 188 ? 10.958 -7.032 -0.091 1.00 92.19 188 THR A N 1
ATOM 1517 C CA . THR A 1 188 ? 9.909 -7.173 0.940 1.00 92.19 188 THR A CA 1
ATOM 1518 C C . THR A 1 188 ? 10.457 -7.777 2.233 1.00 92.19 188 THR A C 1
ATOM 1520 O O . THR A 1 188 ? 10.130 -7.311 3.319 1.00 92.19 188 THR A O 1
ATOM 1523 N N . TRP A 1 189 ? 11.386 -8.733 2.140 1.00 90.19 189 TRP A N 1
ATOM 1524 C CA . TRP A 1 189 ? 12.055 -9.295 3.316 1.00 90.19 189 TRP A CA 1
ATOM 1525 C C . TRP A 1 189 ? 12.932 -8.268 4.043 1.00 90.19 189 TRP A C 1
ATOM 1527 O O . TRP A 1 189 ? 12.940 -8.191 5.274 1.00 90.19 189 TRP A O 1
ATOM 1537 N N . SER A 1 190 ? 13.661 -7.450 3.279 1.00 93.94 190 SER A N 1
ATOM 1538 C CA . SER A 1 190 ? 14.494 -6.378 3.836 1.00 93.94 190 SER A CA 1
ATOM 1539 C C . SER A 1 190 ? 13.643 -5.347 4.576 1.00 93.94 190 SER A C 1
ATOM 1541 O O . SER A 1 190 ? 14.008 -4.952 5.684 1.00 93.94 190 SER A O 1
ATOM 1543 N N . LEU A 1 191 ? 12.485 -4.997 4.006 1.00 95.50 191 LEU A N 1
ATOM 1544 C CA . LEU A 1 191 ? 11.500 -4.115 4.624 1.00 95.50 191 LEU A CA 1
ATOM 1545 C C . LEU A 1 191 ? 11.005 -4.681 5.956 1.00 95.50 191 LEU A C 1
ATOM 1547 O O . LEU A 1 191 ? 11.089 -3.988 6.962 1.00 95.50 191 LEU A O 1
ATOM 1551 N N . LEU A 1 192 ? 10.556 -5.941 5.992 1.00 89.88 192 LEU A N 1
ATOM 1552 C CA . LEU A 1 192 ? 10.062 -6.581 7.220 1.00 89.88 192 LEU A CA 1
ATOM 1553 C C . LEU A 1 192 ? 11.094 -6.517 8.354 1.00 89.88 192 LEU A C 1
ATOM 1555 O O . LEU A 1 192 ? 10.774 -6.135 9.481 1.00 89.88 192 LEU A O 1
ATOM 1559 N N . ARG A 1 193 ? 12.355 -6.840 8.046 1.00 91.00 193 ARG A N 1
ATOM 1560 C CA . ARG A 1 193 ? 13.451 -6.787 9.020 1.00 91.00 193 ARG A CA 1
ATOM 1561 C C . ARG A 1 193 ? 13.703 -5.365 9.518 1.00 91.00 193 ARG A C 1
ATOM 1563 O O . ARG A 1 193 ? 13.831 -5.148 10.724 1.00 91.00 193 ARG A O 1
ATOM 1570 N N . ASP A 1 194 ? 13.797 -4.409 8.602 1.00 95.31 194 ASP A N 1
ATOM 1571 C CA . ASP A 1 194 ? 14.092 -3.017 8.929 1.00 95.31 194 ASP A CA 1
ATOM 1572 C C . ASP A 1 194 ? 12.917 -2.348 9.683 1.00 95.31 194 ASP A C 1
ATOM 1574 O O . ASP A 1 194 ? 13.129 -1.535 10.587 1.00 95.31 194 ASP A O 1
ATOM 1578 N N . CYS A 1 195 ? 11.670 -2.743 9.400 1.00 93.62 195 CYS A N 1
ATOM 1579 C CA . CYS A 1 195 ? 10.467 -2.251 10.073 1.00 93.62 195 CYS A CA 1
ATOM 1580 C C . CYS A 1 195 ? 10.459 -2.546 11.580 1.00 93.62 195 CYS A C 1
ATOM 1582 O O . CYS A 1 195 ? 9.936 -1.740 12.351 1.00 93.62 195 CYS A O 1
ATOM 1584 N N . CYS A 1 196 ? 11.089 -3.633 12.035 1.00 89.88 196 CYS A N 1
ATOM 1585 C CA . CYS A 1 196 ? 11.274 -3.895 13.465 1.00 89.88 196 CYS A CA 1
ATOM 1586 C C . CYS A 1 196 ? 12.130 -2.816 14.150 1.00 89.88 196 CYS A C 1
ATOM 1588 O O . CYS A 1 196 ? 11.818 -2.390 15.264 1.00 89.88 196 CYS A O 1
ATOM 1590 N N . ALA A 1 197 ? 13.204 -2.362 13.496 1.00 92.00 197 ALA A N 1
ATOM 1591 C CA . ALA A 1 197 ? 14.046 -1.279 14.004 1.00 92.00 197 ALA A CA 1
ATOM 1592 C C . ALA A 1 197 ? 13.322 0.070 13.908 1.00 92.00 197 ALA A C 1
ATOM 1594 O O . ALA A 1 197 ? 13.320 0.841 14.869 1.00 92.00 197 ALA A O 1
ATOM 1595 N N . LEU A 1 198 ? 12.642 0.317 12.785 1.00 94.69 198 LEU A N 1
ATOM 1596 C CA . LEU A 1 198 ? 11.850 1.525 12.582 1.00 94.69 198 LEU A CA 1
ATOM 1597 C C . LEU A 1 198 ? 10.768 1.676 13.654 1.00 94.69 198 LEU A C 1
ATOM 1599 O O . LEU A 1 198 ? 10.673 2.742 14.249 1.00 94.69 198 LEU A O 1
ATOM 1603 N N . ARG A 1 199 ? 10.001 0.620 13.958 1.00 93.31 199 ARG A N 1
ATOM 1604 C CA . ARG A 1 199 ? 8.946 0.656 14.985 1.00 93.31 199 ARG A CA 1
ATOM 1605 C C . ARG A 1 199 ? 9.497 1.090 16.341 1.00 93.31 199 ARG A C 1
ATOM 1607 O O . ARG A 1 199 ? 8.927 1.971 16.975 1.00 93.31 199 ARG A O 1
ATOM 1614 N N . LYS A 1 200 ? 10.633 0.522 16.764 1.00 92.06 200 LYS A N 1
ATOM 1615 C CA . LYS A 1 200 ? 11.302 0.893 18.024 1.00 92.06 200 LYS A CA 1
ATOM 1616 C C . LYS A 1 200 ? 11.737 2.357 18.025 1.00 92.06 200 LYS A C 1
ATOM 1618 O O . LYS A 1 200 ? 11.471 3.068 18.988 1.00 92.06 200 LYS A O 1
ATOM 1623 N N . ASN A 1 201 ? 12.362 2.809 16.939 1.00 93.25 201 ASN A N 1
ATOM 1624 C CA . ASN A 1 201 ? 12.827 4.187 16.826 1.00 93.25 201 ASN A CA 1
ATOM 1625 C C . ASN A 1 201 ? 11.655 5.175 16.812 1.00 93.25 201 ASN A C 1
ATOM 1627 O O . ASN A 1 201 ? 11.705 6.163 17.536 1.00 93.25 201 ASN A O 1
ATOM 1631 N N . LEU A 1 202 ? 10.579 4.891 16.072 1.00 93.19 202 LEU A N 1
ATOM 1632 C CA . LEU A 1 202 ? 9.379 5.732 16.044 1.00 93.19 202 LEU A CA 1
ATOM 1633 C C . LEU A 1 202 ? 8.694 5.811 17.409 1.00 93.19 202 LEU A C 1
ATOM 1635 O O . LEU A 1 202 ? 8.347 6.903 17.836 1.00 93.19 202 LEU A O 1
ATOM 1639 N N . LEU A 1 203 ? 8.568 4.698 18.135 1.00 92.44 203 LEU A N 1
ATOM 1640 C CA . LEU A 1 203 ? 8.019 4.710 19.498 1.00 92.44 203 LEU A CA 1
ATOM 1641 C C . LEU A 1 203 ? 8.882 5.513 20.488 1.00 92.44 203 LEU A C 1
ATOM 1643 O O . LEU A 1 203 ? 8.368 5.976 21.501 1.00 92.44 203 LEU A O 1
ATOM 1647 N N . SER A 1 204 ? 10.179 5.686 20.207 1.00 91.12 204 SER A N 1
ATOM 1648 C CA . SER A 1 204 ? 11.085 6.495 21.033 1.00 91.12 204 SER A CA 1
ATOM 1649 C C . SER A 1 204 ? 11.132 7.980 20.654 1.00 91.12 204 SER A C 1
ATOM 1651 O O . SER A 1 204 ? 11.557 8.794 21.470 1.00 91.12 204 SER A O 1
ATOM 1653 N N . THR A 1 205 ? 10.725 8.343 19.433 1.00 91.19 205 THR A N 1
ATOM 1654 C CA . THR A 1 205 ? 10.851 9.714 18.906 1.00 91.19 205 THR A CA 1
ATOM 1655 C C . THR A 1 205 ? 9.517 10.420 18.709 1.00 91.19 205 THR A C 1
ATOM 1657 O O . THR A 1 205 ? 9.460 11.644 18.816 1.00 91.19 205 THR A O 1
ATOM 1660 N N . LEU A 1 206 ? 8.446 9.683 18.413 1.00 91.44 206 LEU A N 1
ATOM 1661 C CA . LEU A 1 206 ? 7.123 10.256 18.221 1.00 91.44 206 LEU A CA 1
ATOM 1662 C C . LEU A 1 206 ? 6.447 10.545 19.570 1.00 91.44 206 LEU A C 1
ATOM 1664 O O . LEU A 1 206 ? 6.568 9.745 20.503 1.00 91.44 206 LEU A O 1
ATOM 1668 N N . PRO A 1 207 ? 5.673 11.642 19.682 1.00 91.06 207 PRO A N 1
ATOM 1669 C CA . PRO A 1 207 ? 4.864 11.898 20.865 1.00 91.06 207 PRO A CA 1
ATOM 1670 C C . PRO A 1 207 ? 3.923 10.717 21.150 1.00 91.06 207 PRO A C 1
ATOM 1672 O O . PRO A 1 207 ? 3.260 10.246 20.222 1.00 91.06 207 PRO A O 1
ATOM 1675 N N . PRO A 1 208 ? 3.778 10.264 22.408 1.00 87.56 208 PRO A N 1
ATOM 1676 C CA . PRO A 1 208 ? 2.848 9.185 22.753 1.00 87.56 208 PRO A CA 1
ATOM 1677 C C . PRO A 1 208 ? 1.395 9.482 22.365 1.00 87.56 208 PRO A C 1
ATOM 1679 O O . PRO A 1 208 ? 0.622 8.564 22.135 1.00 87.56 208 PRO A O 1
ATOM 1682 N N . SER A 1 209 ? 1.032 10.765 22.273 1.00 87.06 209 SER A N 1
ATOM 1683 C CA . SER A 1 209 ? -0.304 11.221 21.895 1.00 87.06 209 SER A CA 1
ATOM 1684 C C . SER A 1 209 ? -0.602 11.143 20.394 1.00 87.06 209 SER A C 1
ATOM 1686 O O . SER A 1 209 ? -1.768 11.270 20.020 1.00 87.06 209 SER A O 1
ATOM 1688 N N . CYS A 1 210 ? 0.404 10.965 19.530 1.00 90.19 210 CYS A N 1
ATOM 1689 C CA . CYS A 1 210 ? 0.178 10.916 18.084 1.00 90.19 210 CYS A CA 1
ATOM 1690 C C . CYS A 1 210 ? -0.465 9.589 17.655 1.00 90.19 210 CYS A C 1
ATOM 1692 O O . CYS A 1 210 ? -0.352 8.566 18.339 1.00 90.19 210 CYS A O 1
ATOM 1694 N N . PHE A 1 211 ? -1.158 9.604 16.517 1.00 89.56 211 PHE A N 1
ATOM 1695 C CA . PHE A 1 211 ? -1.921 8.450 16.044 1.00 89.56 211 PHE A CA 1
ATOM 1696 C C . PHE A 1 211 ? -1.014 7.247 15.765 1.00 89.56 211 PHE A C 1
ATOM 1698 O O . PHE A 1 211 ? -1.283 6.142 16.233 1.00 89.56 211 PHE A O 1
ATOM 1705 N N . THR A 1 212 ? 0.109 7.471 15.087 1.00 91.19 212 THR A N 1
ATOM 1706 C CA . THR A 1 212 ? 1.074 6.421 14.751 1.00 91.19 212 THR A CA 1
ATOM 1707 C C . THR A 1 212 ? 1.631 5.760 16.004 1.00 91.19 212 THR A C 1
ATOM 1709 O O . THR A 1 212 ? 1.691 4.536 16.067 1.00 91.19 212 THR A O 1
ATOM 1712 N N . SER A 1 213 ? 2.015 6.539 17.021 1.00 91.12 213 SER A N 1
ATOM 1713 C CA . SER A 1 213 ? 2.565 5.980 18.263 1.00 91.12 213 SER A CA 1
ATOM 1714 C C . SER A 1 213 ? 1.544 5.084 18.965 1.00 91.12 213 SER A C 1
ATOM 1716 O O . SER A 1 213 ? 1.873 3.952 19.327 1.00 91.12 213 SER A O 1
ATOM 1718 N N . HIS A 1 214 ? 0.280 5.521 19.045 1.00 89.12 214 HIS A N 1
ATOM 1719 C CA . HIS A 1 214 ? -0.804 4.691 19.568 1.00 89.12 214 HIS A CA 1
ATOM 1720 C C . HIS A 1 214 ? -0.930 3.370 18.804 1.00 89.12 214 HIS A C 1
ATOM 1722 O O . HIS A 1 214 ? -0.861 2.317 19.434 1.00 89.12 214 HIS A O 1
ATOM 1728 N N . ILE A 1 215 ? -1.037 3.402 17.471 1.00 88.62 215 ILE A N 1
ATOM 1729 C CA . ILE A 1 215 ? -1.170 2.188 16.648 1.00 88.62 215 ILE A CA 1
ATOM 1730 C C . ILE A 1 215 ? 0.033 1.254 16.820 1.00 88.62 215 ILE A C 1
ATOM 1732 O O . ILE A 1 215 ? -0.136 0.053 17.018 1.00 88.62 215 ILE A O 1
ATOM 1736 N N . LEU A 1 216 ? 1.256 1.789 16.798 1.00 89.88 216 LEU A N 1
ATOM 1737 C CA . LEU A 1 216 ? 2.470 0.980 16.909 1.00 89.88 216 L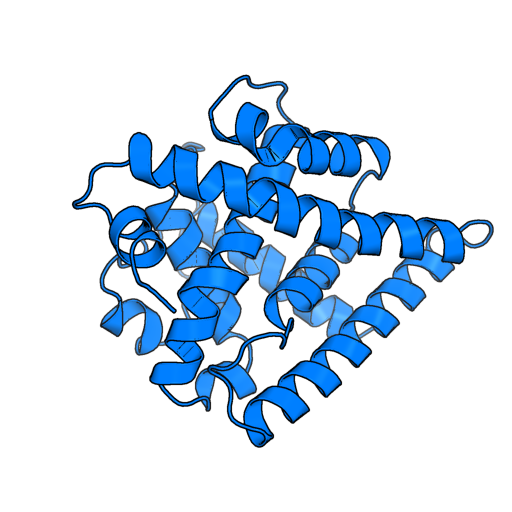EU A CA 1
ATOM 1738 C C . LEU A 1 216 ? 2.664 0.365 18.300 1.00 89.88 216 LEU A C 1
ATOM 1740 O O . LEU A 1 216 ? 3.348 -0.659 18.395 1.00 89.88 216 LEU A O 1
ATOM 1744 N N . SER A 1 217 ? 2.087 0.970 19.344 1.00 88.31 217 SER A N 1
ATOM 1745 C CA . SER A 1 217 ? 2.164 0.503 20.735 1.00 88.31 217 SER A CA 1
ATOM 1746 C C . SER A 1 217 ? 1.233 -0.671 21.052 1.00 88.31 217 SER A C 1
ATOM 1748 O O . SER A 1 217 ? 1.445 -1.376 22.044 1.00 88.31 217 SER A O 1
ATOM 1750 N N . LEU A 1 218 ? 0.213 -0.891 20.219 1.00 83.50 218 LEU A N 1
ATOM 1751 C CA . LEU A 1 218 ? -0.744 -1.968 20.407 1.00 83.50 218 LEU A CA 1
ATOM 1752 C C . LEU A 1 218 ? -0.052 -3.330 20.263 1.00 83.50 218 LEU A C 1
ATOM 1754 O O . LEU A 1 218 ? 0.719 -3.569 19.330 1.00 83.50 218 LEU A O 1
ATOM 1758 N N . LYS A 1 219 ? -0.337 -4.233 21.205 1.00 70.31 219 LYS A N 1
ATOM 1759 C CA . LYS A 1 219 ? 0.162 -5.610 21.186 1.00 70.31 219 LYS A CA 1
ATOM 1760 C C . LYS A 1 219 ? -0.885 -6.509 20.540 1.00 70.31 219 LYS A C 1
ATOM 1762 O O . LYS A 1 219 ? -1.865 -6.868 21.185 1.00 70.31 219 LYS A O 1
ATOM 1767 N N . PHE A 1 220 ? -0.651 -6.712 19.246 1.00 58.44 220 PHE A N 1
ATOM 1768 C CA . PHE A 1 220 ? -1.063 -7.829 18.409 1.00 58.44 220 PHE A CA 1
ATOM 1769 C C . PHE A 1 220 ? -0.441 -9.104 18.960 1.00 58.44 220 PHE A C 1
ATOM 1771 O O . PHE A 1 220 ? 0.585 -9.526 18.397 1.00 58.44 220 PHE A O 1
#

Foldseek 3Di:
DVVLVVLLLLVVLLVLCLQFPDDFDLDPCCLLPPQQCSVVSVVTHGDPDDDDQDLSRQLSSLSSSLNVDPLLNPDDPQVVLVLSLFLSLLLSLLVVLLVCLVPVDDDLSCVLLVQLNVLCNVLVQDSSLNSLLSLLSSLPLPDPRDDPVSSVVSVVSNVVSLVVNLVVQCVVPVPCSVVSSVSSVVSSVSSNVSSVSSLVVCCVPPDCPGSSNVSSPDDD

InterPro domains:
  IPR000536 Nuclear hormone receptor, ligand-binding domain [PS51843] (24-220)
  IPR000536 Nuclear hormone receptor, ligand-binding domain [SM00430] (53-195)
  IPR035500 Nuclear hormone receptor-like domain superfamily [G3DSA:1.10.565.10] (50-207)
  IPR035500 Nuclear hormone receptor-like domain superfamily [SSF48508] (53-199)

Secondary structure (DSSP, 8-state):
-HHHHHHHHHHHHHHHHHTBS------HHHHHHSPPGGGGGGGSPBPSS--PPPHHHHHHHHHHHHTTSHHHHHS-HHHHHHHIIIIIHHHHHHHHHHHHHHS---SHHHHHTHHHHHHHHHHT--HHHHHHHHHHHHT----TTS-HHHHHHHHHHHHHHHHHHHHHHHHH-TTTHHHHHHHHHHHHHHHHHHHHHHHHHHHHHS-TTSHHHHHHHS--

Sequence (220 aa):
AERTSTLKTVEDRLDRVRNSTYLPTLNLIDILTRPCVLENADRYTPRQCAIDTSWDEELSLQAEYAKTFQWFREMHIEEKLALLMDRLFYMAAMRKAVETAKVDSMNVVSHSLRSTISAIRRIGVDPVAFAILNAIIFTDYVTPYFCEKTSAILREEREKYVDALGLHLFEKYPADGASRLADYLSLTWSLLRDCCALRKNLLSTLPPSCFTSHILSLKF

Radius of gyration: 16.75 Å; chains: 1; bounding box: 36×44×44 Å

pLDDT: mean 90.8, std 6.45, range [58.44, 97.44]

Organism: NCBI:txid51022